Protein 3MVA (pdb70)

Foldseek 3Di:
DCVVVVLVVLPAPVVLLCVQCVVLVVDPDWQLVVLQVLLVVLPADSVLSNQLCNNPVLQRRDDPVLLVLLQVLVCVQDVGSVLVSVQCSVPVCLSRVDSCSVQLNVLVVVVVVLVDDSPLVNVLCSVPVNLSSDGSVLLVVQLVLQLVVQVVAPHPGSSVLSRLLCNQPSNSSVAHSVQLVVLLVCVCVLAPDHRVLSSCCCSHQVVCSSRDGPCLQVVLLVLLQVLVVVQPADPVLSRVLCSVHVCSSVDDSCQSNLQCCLLCVLPAHPVLCSVLVLLSVDGSVLLNVLSCLQVVAVDSNNPDNCNLSNDDPVVNVVVSVVSD

B-factor: mean 66.46, std 18.38, range [34.32, 266.09]

Radius of gyration: 24.61 Å; Cα contacts (8 Å, |Δi|>4): 375; chains: 1; bounding box: 48×69×47 Å

Sequence (324 aa):
EDLLKNLLTMGVDIDMARKRQPGVFHRMITNEQDLKMFLLSKGASKEVIASIISRYPRAITRTPENLSKRWDLWRKIVTSDLEIVNILERSPESFFRSNNNLNLENNIKFLYSVGLTRKCLCRLLTNAPRTFSNSLDLNKQMVEFLQAAGLSLGHNDPADFVRKIIFKNPFILIQSTKRVKANIEFLRSTFNLNSEELLVLICGPGAEILDLSNDYARRSSYANIKEKLFSLGCTEEEVQKFVLSYPDVIFLAEKKFNDKIDCLMEENISISQIIENPRVLDSSISTLKSRIKELVNAGCNLSTLNITLLSWSKKRYEAKLKKLS

Nearest PDB structures (foldseek):
  3mva-assembly1_O  TM=1.003E+00  e=9.778E-42  Homo sapiens
  5crk-assembly1_O  TM=1.001E+00  e=1.392E-40  Homo sapiens
  5cky-assembly1_O  TM=9.988E-01  e=3.375E-40  Homo sapiens
  5co0-assembly1_O  TM=9.979E-01  e=1.852E-38  Homo sapiens
  5crj-assembly1_O  TM=9.975E-01  e=1.702E-38  Homo sapiens

Secondary structure (DSSP, 8-state):
--HHHHHHHHT--HHHHHHH-GGGGG-S---HHHHHHHHHHTT--HHHHHHHHHH-GGGGG--HHHHHHHHHHHTTTSS-HHHHHHHHHH-SHHHHS---HHHHHHHHHHHHHTT--HHHHHHHHHH-GGGGTS-HHHHHHHHHHHHHHHHHTT-S-HHHHHHHHHHH-GGGGGS-HHHHHHHHHHHHHHS---HHHHHHHHHTTTGGGGGPPTTHHHHHHHHHHHHHHTTT--HHHHHHHHHT-GGGGGS-HHHHHHHHHHHHTTT--HHHHHHSGGGGGS-HHHHHHHHHHHHTTT--SSSS-GGGGGS-HHHHHHHHHHT-

Solvent-accessible surface area: 16653 Å² total; per-residue (Å²): 135,42,21,72,127,42,1,115,124,14,52,8,67,24,116,90,0,93,174,106,22,70,48,6,22,139,126,197,130,30,31,8,79,62,0,64,99,25,1,68,84,45,64,3,46,137,111,18,2,11,43,1,1,11,71,21,1,97,0,1,16,32,44,68,120,33,4,43,107,8,1,79,18,2,90,135,2,0,94,38,46,120,61,0,11,68,2,1,78,131,45,7,44,3,1,1,92,26,64,80,7,123,24,1,73,44,0,12,130,37,0,94,89,20,44,8,83,115,177,17,0,30,88,1,1,51,55,0,14,94,0,2,15,16,57,40,95,89,1,80,103,6,4,107,33,1,65,53,15,0,114,88,29,51,25,143,62,26,38,46,1,0,84,98,0,1,103,99,0,6,59,0,3,66,25,60,34,166,83,0,91,47,8,18,83,26,6,104,81,35,15,114,24,76,43,102,86,1,8,91,15,0,16,14,86,0,4,73,3,0,20,22,53,127,54,70,2,123,105,6,15,43,21,2,65,123,37,0,84,86,54,67,8,82,86,145,73,0,33,156,4,4,52,72,13,8,69,1,4,77,32,56,74,157,104,2,36,50,6,0,46,8,0,43,129,63,113,3,50,27,52,32,0,22,127,38,23,158,1,1,70,16,55,41,83,38,0,116,59,12,5,144,64,1,61,122,29,82,24,77,1,61,111,40,103,3,43,2,2,35,94,63,138,181,178,6,95,54,65,34,168,147,56,124

Structure (mmCIF, N/CA/C/O backbone):
data_3MVA
#
_entry.id   3MVA
#
_cell.length_a   88.631
_cell.length_b   89.709
_cell.length_c   161.293
_cell.angle_alpha   90.000
_cell.angle_beta   90.000
_cell.angle_gamma   90.000
#
_symmetry.space_group_name_H-M   'C 2 2 21'
#
loop_
_entity.id
_entity.type
_entity.pdbx_description
1 polymer 'Transcription termination factor, mitochondrial'
2 polymer "5'-D(*AP*TP*TP*AP*CP*CP*GP*GP*GP*CP*TP*CP*TP*GP*CP*CP*AP*TP*CP*TP*TP*A)-3')"
3 polymer "5'-D(*TP*AP*AP*GP*AP*TP*GP*GP*CP*AP*GP*AP*GP*CP*CP*CP*GP*GP*TP*AP*AP*T)-3')"
4 water water
#
loop_
_atom_site.group_PDB
_atom_site.id
_atom_site.type_symbol
_atom_site.label_atom_id
_atom_site.label_alt_id
_atom_site.label_comp_id
_atom_site.label_asym_id
_atom_site.label_entity_id
_atom_site.label_seq_id
_atom_site.pdbx_PDB_ins_code
_atom_site.Cartn_x
_atom_site.Cartn_y
_atom_site.Cartn_z
_atom_site.occupancy
_atom_site.B_iso_or_equiv
_atom_site.auth_seq_id
_atom_site.auth_comp_id
_atom_site.auth_asym_id
_atom_site.auth_atom_id
_atom_site.pdbx_PDB_model_num
ATOM 1 N N . GLU A 1 20 ? -36.072 37.912 6.298 1.00 102.67 73 GLU O N 1
ATOM 2 C CA . GLU A 1 20 ? -36.860 37.246 7.331 1.00 109.22 73 GLU O CA 1
ATOM 3 C C . GLU A 1 20 ? -37.699 36.110 6.753 1.00 110.26 73 GLU O C 1
ATOM 4 O O . GLU A 1 20 ? -37.753 35.013 7.312 1.00 108.74 73 GLU O O 1
ATOM 6 N N . ASP A 1 21 ? -38.345 36.380 5.624 1.00 110.37 74 ASP O N 1
ATOM 7 C CA . ASP A 1 21 ? -39.229 35.408 4.987 1.00 99.20 74 ASP O CA 1
ATOM 8 C C . ASP A 1 21 ? -38.489 34.250 4.281 1.00 86.25 74 ASP O C 1
ATOM 9 O O . ASP A 1 21 ? -39.118 33.278 3.857 1.00 75.79 74 ASP O O 1
ATOM 11 N N . LEU A 1 22 ? -37.165 34.346 4.177 1.00 79.02 75 LEU O N 1
ATOM 12 C CA . LEU A 1 22 ? -36.373 33.348 3.440 1.00 79.95 75 LEU O CA 1
ATOM 13 C C . LEU A 1 22 ? -36.658 31.907 3.867 1.00 79.77 75 LEU O C 1
ATOM 14 O O . LEU A 1 22 ? -37.234 31.127 3.110 1.00 80.08 75 LEU O O 1
ATOM 19 N N . LEU A 1 23 ? -36.237 31.572 5.082 1.00 74.77 76 LEU O N 1
ATOM 20 C CA . LEU A 1 23 ? -36.448 30.252 5.664 1.00 78.46 76 LEU O CA 1
ATOM 21 C C . LEU A 1 23 ? -37.895 29.771 5.584 1.00 83.75 76 LEU O C 1
ATOM 22 O O . LEU A 1 23 ? -38.159 28.570 5.612 1.00 86.93 76 LEU O O 1
ATOM 27 N N . LYS A 1 24 ? -38.826 30.713 5.494 1.00 87.65 77 LYS O N 1
ATOM 28 C CA . LYS A 1 24 ? -40.247 30.393 5.477 1.00 93.87 77 LYS O CA 1
ATOM 29 C C . LYS A 1 24 ? -40.664 29.964 4.077 1.00 89.63 77 LYS O C 1
ATOM 30 O O . LYS A 1 24 ? -41.299 28.924 3.887 1.00 94.30 77 LYS O O 1
ATOM 36 N N . ASN A 1 25 ? -40.301 30.777 3.093 1.00 82.38 78 ASN O N 1
ATOM 37 C CA . ASN A 1 25 ? -40.564 30.442 1.701 1.00 77.63 78 ASN O CA 1
ATOM 38 C C . ASN A 1 25 ? -39.858 29.154 1.274 1.00 73.91 78 ASN O C 1
ATOM 39 O O . ASN A 1 25 ? -40.467 28.290 0.640 1.00 76.47 78 ASN O O 1
ATOM 44 N N . LEU A 1 26 ? -38.581 29.022 1.628 1.00 74.73 79 LEU O N 1
ATOM 45 C CA . LEU A 1 26 ? -37.838 27.812 1.275 1.00 72.99 79 LEU O CA 1
ATOM 46 C C . LEU A 1 26 ? -38.630 26.596 1.701 1.00 75.36 79 LEU O C 1
ATOM 47 O O . LEU A 1 26 ? -38.708 25.612 0.969 1.00 87.01 79 LEU O O 1
ATOM 52 N N . LEU A 1 27 ? -39.244 26.682 2.876 1.00 79.23 80 LEU O N 1
ATOM 53 C CA . LEU A 1 27 ? -40.052 25.585 3.394 1.00 87.71 80 LEU O CA 1
ATOM 54 C C . LEU A 1 27 ? -41.245 25.253 2.504 1.00 82.78 80 LEU O C 1
ATOM 55 O O . LEU A 1 27 ? -41.436 24.100 2.132 1.00 85.19 80 LEU O O 1
ATOM 60 N N . THR A 1 28 ? -42.051 26.256 2.169 1.00 79.46 81 THR O N 1
ATOM 61 C CA . THR A 1 28 ? -43.226 26.016 1.339 1.00 81.28 81 THR O CA 1
ATOM 62 C C . THR A 1 28 ? -42.826 25.542 -0.059 1.00 82.19 81 THR O C 1
ATOM 63 O O . THR A 1 28 ? -43.559 24.787 -0.704 1.00 81.38 81 THR O O 1
ATOM 67 N N . MET A 1 29 ? -41.655 25.976 -0.516 1.00 85.94 82 MET O N 1
ATOM 68 C CA . MET A 1 29 ? -41.097 25.487 -1.777 1.00 80.88 82 MET O CA 1
ATOM 69 C C . MET A 1 29 ? -40.691 24.019 -1.665 1.00 73.33 82 MET O C 1
ATOM 70 O O . MET A 1 29 ? -40.575 23.313 -2.671 1.00 71.16 82 MET O O 1
ATOM 75 N N . GLY A 1 30 ? -40.473 23.564 -0.436 1.00 68.39 83 GLY O N 1
ATOM 76 C CA . GLY A 1 30 ? -40.094 22.182 -0.196 1.00 70.25 83 GLY O CA 1
ATOM 77 C C . GLY A 1 30 ? -38.597 21.958 -0.287 1.00 70.93 83 GLY O C 1
ATOM 78 O O . GLY A 1 30 ? -38.139 20.875 -0.646 1.00 66.45 83 GLY O O 1
ATOM 79 N N . VAL A 1 31 ? -37.831 22.990 0.047 1.00 76.65 84 VAL O N 1
ATOM 80 C CA . VAL A 1 31 ? -36.378 22.920 -0.007 1.00 65.28 84 VAL O CA 1
ATOM 81 C C . VAL A 1 31 ? -35.808 22.238 1.232 1.00 69.04 84 VAL O C 1
ATOM 82 O O . VAL A 1 31 ? -36.304 22.432 2.338 1.00 72.49 84 VAL O O 1
ATOM 86 N N . ASP A 1 32 ? -34.778 21.419 1.037 1.00 69.63 85 ASP O N 1
ATOM 87 C CA . ASP A 1 32 ? -34.037 20.837 2.154 1.00 69.60 85 ASP O CA 1
ATOM 88 C C . ASP A 1 32 ? -33.142 21.918 2.745 1.00 70.20 85 ASP O C 1
ATOM 89 O O . ASP A 1 32 ? -31.980 22.053 2.357 1.00 62.95 85 ASP O O 1
ATOM 94 N N . ILE A 1 33 ? -33.697 22.690 3.679 1.00 73.99 86 ILE O N 1
ATOM 95 C CA . ILE A 1 33 ? -33.013 23.852 4.234 1.00 68.45 86 ILE O CA 1
ATOM 96 C C . ILE A 1 33 ? -31.701 23.511 4.930 1.00 71.15 86 ILE O C 1
ATOM 97 O O . ILE A 1 33 ? -30.748 24.285 4.880 1.00 76.18 86 ILE O O 1
ATOM 102 N N . ASP A 1 34 ? -31.654 22.355 5.580 1.00 73.11 87 ASP O N 1
ATOM 103 C CA . ASP A 1 34 ? -30.450 21.935 6.286 1.00 82.45 87 ASP O CA 1
ATOM 104 C C . ASP A 1 34 ? -29.315 21.630 5.319 1.00 68.84 87 ASP O C 1
ATOM 105 O O . ASP A 1 34 ? -28.179 22.070 5.513 1.00 69.77 87 ASP O O 1
ATOM 110 N N . MET A 1 35 ? -29.624 20.874 4.275 1.00 66.96 88 MET O N 1
ATOM 111 C CA . MET A 1 35 ? -28.633 20.568 3.250 1.00 62.38 88 MET O CA 1
ATOM 112 C C . MET A 1 35 ? -28.116 21.839 2.575 1.00 68.88 88 MET O C 1
ATOM 113 O O . MET A 1 35 ? -26.906 22.015 2.413 1.00 68.53 88 MET O O 1
ATOM 118 N N . ALA A 1 36 ? -29.037 22.727 2.203 1.00 65.19 89 ALA O N 1
ATOM 119 C CA . ALA A 1 36 ? -28.677 23.990 1.568 1.00 63.39 89 ALA O CA 1
ATOM 120 C C . ALA A 1 36 ? -27.791 24.843 2.477 1.00 64.67 89 ALA O C 1
ATOM 121 O O . ALA A 1 36 ? -26.781 25.393 2.031 1.00 63.07 89 ALA O O 1
ATOM 123 N N . ARG A 1 37 ? -28.159 24.935 3.752 1.00 70.02 90 AR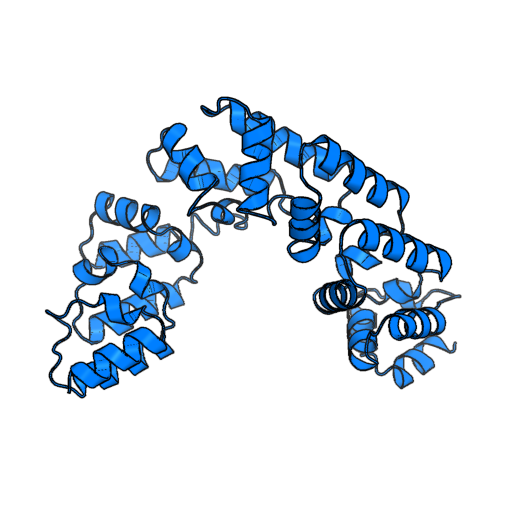G O N 1
ATOM 124 C CA . ARG A 1 37 ? -27.375 25.699 4.722 1.00 70.46 90 ARG O CA 1
ATOM 125 C C . ARG A 1 37 ? -25.935 25.199 4.780 1.00 67.54 90 ARG O C 1
ATOM 126 O O . ARG A 1 37 ? -24.996 25.990 4.798 1.00 75.13 90 ARG O O 1
ATOM 134 N N . LYS A 1 38 ? -25.766 23.883 4.814 1.00 62.85 91 LYS O N 1
ATOM 135 C CA . LYS A 1 38 ? -24.426 23.297 4.822 1.00 74.66 91 LYS O CA 1
ATOM 136 C C . LYS A 1 38 ? -23.617 23.578 3.548 1.00 68.40 91 LYS O C 1
ATOM 137 O O . LYS A 1 38 ? -22.392 23.695 3.601 1.00 68.13 91 LYS O O 1
ATOM 143 N N . ARG A 1 39 ? -24.292 23.684 2.406 1.00 59.76 92 ARG O N 1
ATOM 144 C CA . ARG A 1 39 ? -23.590 23.864 1.131 1.00 55.68 92 ARG O CA 1
ATOM 145 C C . ARG A 1 39 ? -23.090 25.295 0.915 1.00 65.51 92 ARG O C 1
ATOM 146 O O . ARG A 1 39 ? -21.915 25.512 0.610 1.00 65.44 92 ARG O O 1
ATOM 154 N N . GLN A 1 40 ? -23.975 26.273 1.080 1.00 64.18 93 GLN O N 1
ATOM 155 C CA . GLN A 1 40 ? -23.593 27.667 0.875 1.00 67.24 93 GLN O CA 1
ATOM 156 C C . GLN A 1 40 ? -24.164 28.548 1.974 1.00 74.62 93 GLN O C 1
ATOM 157 O O . GLN A 1 40 ? -25.123 29.290 1.753 1.00 71.79 93 GLN O O 1
ATOM 163 N N . PRO A 1 41 ? -23.576 28.454 3.175 1.00 80.00 94 PRO O N 1
ATOM 164 C CA . PRO A 1 41 ? -24.037 29.204 4.347 1.00 82.64 94 PRO O CA 1
ATOM 165 C C . PRO A 1 41 ? -24.200 30.688 4.053 1.00 79.24 94 PRO O C 1
ATOM 166 O O . PRO A 1 41 ? -25.140 31.304 4.545 1.00 83.94 94 PRO O O 1
ATOM 170 N N . GLY A 1 42 ? -23.294 31.245 3.257 1.00 75.65 95 GLY O N 1
ATOM 171 C CA . GLY A 1 42 ? -23.280 32.673 2.993 1.00 77.28 95 GLY O CA 1
ATOM 172 C C . GLY A 1 42 ? -24.575 33.196 2.405 1.00 71.76 95 GLY O C 1
ATOM 173 O O . GLY A 1 42 ? -24.944 34.356 2.602 1.00 70.38 95 GLY O O 1
ATOM 174 N N . VAL A 1 43 ? -25.275 32.335 1.679 1.00 67.44 96 VAL O N 1
ATOM 175 C CA . VAL A 1 43 ? -26.514 32.739 1.028 1.00 71.58 96 VAL O CA 1
ATOM 176 C C . VAL A 1 43 ? -27.594 33.065 2.058 1.00 73.11 96 VAL O C 1
ATOM 177 O O . VAL A 1 43 ? -28.467 33.895 1.806 1.00 72.15 96 VAL O O 1
ATOM 181 N N . PHE A 1 44 ? -27.523 32.425 3.222 1.00 71.17 97 PHE O N 1
ATOM 182 C CA . PHE A 1 44 ? -28.554 32.594 4.248 1.00 75.39 97 PHE O CA 1
ATOM 183 C C . PHE A 1 44 ? -28.294 33.799 5.148 1.00 79.36 97 PHE O C 1
ATOM 184 O O . PHE A 1 44 ? -29.007 34.016 6.123 1.00 80.54 97 PHE O O 1
ATOM 192 N N . HIS A 1 45 ? -27.272 34.576 4.808 1.00 80.73 98 HIS O N 1
ATOM 193 C CA . HIS A 1 45 ? -26.946 35.779 5.551 1.00 85.50 98 HIS O CA 1
ATOM 194 C C . HIS A 1 45 ? -27.208 37.029 4.711 1.00 88.70 98 HIS O C 1
ATOM 195 O O . HIS A 1 45 ? -26.939 38.142 5.159 1.00 86.80 98 HIS O O 1
ATOM 202 N N . ARG A 1 46 ? -27.732 36.844 3.499 1.00 75.69 99 ARG O N 1
ATOM 203 C CA . ARG A 1 46 ? -28.018 37.970 2.613 1.00 81.86 99 ARG O CA 1
ATOM 204 C C . ARG A 1 46 ? -29.305 38.677 3.022 1.00 89.67 99 ARG O C 1
ATOM 205 O O . ARG A 1 46 ? -30.242 38.045 3.510 1.00 93.35 99 ARG O O 1
ATOM 213 N N . MET A 1 47 ? -29.348 39.989 2.818 1.00 85.87 100 MET O N 1
ATOM 214 C CA . MET A 1 47 ? -30.518 40.769 3.203 1.00 93.82 100 MET O CA 1
ATOM 215 C C . MET A 1 47 ? -31.651 40.580 2.204 1.00 92.37 100 MET O C 1
ATOM 216 O O . MET A 1 47 ? -32.807 40.399 2.589 1.00 95.00 100 MET O O 1
ATOM 221 N N . ILE A 1 48 ? -31.308 40.614 0.921 1.00 80.45 101 ILE O N 1
ATOM 222 C CA . ILE A 1 48 ? -32.280 40.361 -0.130 1.00 83.78 101 ILE O CA 1
ATOM 223 C C . ILE A 1 48 ? -31.979 39.038 -0.842 1.00 83.77 101 ILE O C 1
ATOM 224 O O . ILE A 1 48 ? -30.823 38.714 -1.117 1.00 75.16 101 ILE O O 1
ATOM 229 N N . THR A 1 49 ? -33.037 38.276 -1.103 1.00 84.22 102 THR O N 1
ATOM 230 C CA . THR A 1 49 ? -32.976 37.066 -1.910 1.00 77.21 102 THR O CA 1
ATOM 231 C C . THR A 1 49 ? -34.167 37.070 -2.875 1.00 76.13 102 THR O C 1
ATOM 232 O O . THR A 1 49 ? -35.152 37.778 -2.652 1.00 72.84 102 THR O O 1
ATOM 236 N N . ASN A 1 50 ? -34.077 36.288 -3.944 1.00 63.51 103 ASN O N 1
ATOM 237 C CA . ASN A 1 50 ? -35.127 36.251 -4.957 1.00 66.41 103 ASN O CA 1
ATOM 238 C C . ASN A 1 50 ? -35.720 34.852 -5.141 1.00 60.65 103 ASN O C 1
ATOM 239 O O . ASN A 1 50 ? -36.087 34.470 -6.252 1.00 59.38 103 ASN O O 1
ATOM 244 N N . GLU A 1 51 ? -35.825 34.094 -4.057 1.00 57.74 104 GLU O N 1
ATOM 245 C CA . GLU A 1 51 ? -36.312 32.724 -4.158 1.00 64.15 104 GLU O CA 1
ATOM 246 C C . GLU A 1 51 ? -37.668 32.664 -4.854 1.00 67.43 104 GLU O C 1
ATOM 247 O O . GLU A 1 51 ? -37.939 31.738 -5.619 1.00 62.47 104 GLU O O 1
ATOM 253 N N . GLN A 1 52 ? -38.508 33.666 -4.600 1.00 60.51 105 GLN O N 1
ATOM 254 C CA . GLN A 1 52 ? -39.845 33.714 -5.178 1.00 58.85 105 GLN O CA 1
ATOM 255 C C . GLN A 1 52 ? -39.794 33.962 -6.683 1.00 59.29 105 GLN O C 1
ATOM 256 O O . GLN A 1 52 ? -40.432 33.249 -7.458 1.00 67.09 105 GLN O O 1
ATOM 262 N N . ASP A 1 53 ? -39.039 34.976 -7.096 1.00 56.66 106 ASP O N 1
ATOM 263 C CA . ASP A 1 53 ? -38.797 35.214 -8.516 1.00 57.27 106 ASP O CA 1
ATOM 264 C C . ASP A 1 53 ? -38.172 33.985 -9.216 1.00 61.63 106 ASP O C 1
ATOM 265 O O . ASP A 1 53 ? -38.564 33.622 -10.333 1.00 62.11 106 ASP O O 1
ATOM 270 N N . LEU A 1 54 ? -37.192 33.354 -8.575 1.00 59.00 107 LEU O N 1
ATOM 271 C CA . LEU A 1 54 ? -36.561 32.175 -9.188 1.00 49.41 107 LEU O CA 1
ATOM 272 C C . LEU A 1 54 ? -37.641 31.133 -9.447 1.00 50.03 107 LEU O C 1
ATOM 273 O O . LEU A 1 54 ? -37.789 30.646 -10.562 1.00 58.24 107 LEU O O 1
ATOM 278 N N . LYS A 1 55 ? -38.415 30.813 -8.412 1.00 61.20 108 LYS O N 1
ATOM 279 C CA . LYS A 1 55 ? -39.444 29.781 -8.523 1.00 60.05 108 LYS O CA 1
ATOM 280 C C . LYS A 1 55 ? -40.402 30.095 -9.661 1.00 65.68 108 LYS O C 1
ATOM 281 O O . LYS A 1 55 ? -40.698 29.227 -10.486 1.00 56.05 108 LYS O O 1
ATOM 287 N N . MET A 1 56 ? -40.877 31.341 -9.714 1.00 62.79 109 MET O N 1
ATOM 288 C CA . MET A 1 56 ? -41.773 31.739 -10.780 1.00 56.01 109 MET O CA 1
ATOM 289 C C . MET A 1 56 ? -41.069 31.635 -12.119 1.00 53.32 109 MET O C 1
ATOM 290 O O . MET A 1 56 ? -41.656 31.174 -13.102 1.00 57.52 109 MET O O 1
ATOM 295 N N . PHE A 1 57 ? -39.825 32.099 -12.179 1.00 45.96 110 PHE O N 1
ATOM 296 C CA . PHE A 1 57 ? -39.086 32.022 -13.434 1.00 55.73 110 PHE O CA 1
ATOM 297 C C . PHE A 1 57 ? -38.964 30.575 -13.929 1.00 53.20 110 PHE O C 1
ATOM 298 O O . PHE A 1 57 ? -39.175 30.297 -15.115 1.00 56.30 110 PHE O O 1
ATOM 306 N N . LEU A 1 58 ? -38.626 29.658 -13.027 1.00 53.24 111 LEU O N 1
ATOM 307 C CA . LEU A 1 58 ? -38.352 28.279 -13.442 1.00 56.71 111 LEU O CA 1
ATOM 308 C C . LEU A 1 58 ? -39.659 27.592 -13.808 1.00 58.51 111 LEU O C 1
ATOM 309 O O . LEU A 1 58 ? -39.714 26.780 -14.736 1.00 55.62 111 LEU O O 1
ATOM 314 N N . LEU A 1 59 ? -40.720 27.946 -13.088 1.00 59.55 112 LEU O N 1
ATOM 315 C CA . LEU A 1 59 ? -42.057 27.474 -13.430 1.00 59.47 112 LEU O CA 1
ATOM 316 C C . LEU A 1 59 ? -42.474 27.958 -14.811 1.00 60.06 112 LEU O C 1
ATOM 317 O O . LEU A 1 59 ? -43.160 27.243 -15.544 1.00 65.35 112 LEU O O 1
ATOM 322 N N . SER A 1 60 ? -42.049 29.168 -15.165 1.00 55.21 113 SER O N 1
ATOM 323 C CA . SER A 1 60 ? -42.476 29.791 -16.421 1.00 62.04 113 SER O CA 1
ATOM 324 C C . SER A 1 60 ? -41.956 28.972 -17.595 1.00 66.55 113 SER O C 1
ATOM 325 O O . SER A 1 60 ? -42.471 29.056 -18.719 1.00 66.00 113 SER O O 1
ATOM 328 N N . LYS A 1 61 ? -40.943 28.156 -17.307 1.00 62.86 114 LYS O N 1
ATOM 329 C CA . LYS A 1 61 ? -40.233 27.425 -18.338 1.00 64.35 114 LYS O CA 1
ATOM 330 C C . LYS A 1 61 ? -40.374 25.914 -18.219 1.00 59.00 114 LYS O C 1
ATOM 331 O O . LYS A 1 61 ? -39.627 25.166 -18.827 1.00 72.71 114 LYS O O 1
ATOM 337 N N . GLY A 1 62 ? -41.365 25.480 -17.449 1.00 56.76 115 GLY O N 1
ATOM 338 C CA . GLY A 1 62 ? -41.761 24.088 -17.429 1.00 65.84 115 GLY O CA 1
ATOM 339 C C . GLY A 1 62 ? -41.301 23.336 -16.198 1.00 65.11 115 GLY O C 1
ATOM 340 O O . GLY A 1 62 ? -41.889 22.318 -15.837 1.00 71.74 115 GLY O O 1
ATOM 341 N N . ALA A 1 63 ? -40.255 23.834 -15.551 1.00 59.14 116 ALA O N 1
ATOM 342 C CA . ALA A 1 63 ? -39.702 23.162 -14.384 1.00 59.68 116 ALA O CA 1
ATOM 343 C C . ALA A 1 63 ? -40.800 22.877 -13.377 1.00 65.68 116 ALA O C 1
ATOM 344 O O . ALA A 1 63 ? -41.647 23.723 -13.114 1.00 71.85 116 ALA O O 1
ATOM 346 N N . SER A 1 64 ? -40.783 21.674 -12.821 1.00 72.29 117 SER O N 1
ATOM 347 C CA . SER A 1 64 ? -41.750 21.281 -11.806 1.00 70.47 117 SER O CA 1
ATOM 348 C C . SER A 1 64 ? -41.352 21.799 -10.435 1.00 67.21 117 SER O C 1
ATOM 349 O O . SER A 1 64 ? -40.188 22.102 -10.177 1.00 72.69 117 SER O O 1
ATOM 352 N N . LYS A 1 65 ? -42.336 21.883 -9.553 1.00 67.92 118 LYS O N 1
ATOM 353 C CA . LYS A 1 65 ? -42.109 22.275 -8.173 1.00 72.81 118 LYS O CA 1
ATOM 354 C C . LYS A 1 65 ? -40.991 21.459 -7.505 1.00 63.79 118 LYS O C 1
ATOM 355 O O . LYS A 1 65 ? -40.157 22.016 -6.790 1.00 60.98 118 LYS O O 1
ATOM 361 N N . GLU A 1 66 ? -40.964 20.150 -7.739 1.00 63.80 119 GLU O N 1
ATOM 362 C CA . GLU A 1 66 ? -39.936 19.299 -7.122 1.00 70.92 119 GLU O CA 1
ATOM 363 C C . GLU A 1 66 ? -38.544 19.587 -7.683 1.00 60.91 119 GLU O C 1
ATOM 364 O O . GLU A 1 66 ? -37.568 19.678 -6.940 1.00 59.43 119 GLU O O 1
ATOM 370 N N . VAL A 1 67 ? -38.464 19.734 -9.000 1.00 58.85 120 VAL O N 1
ATOM 371 C CA . VAL A 1 67 ? -37.206 20.053 -9.667 1.00 57.01 120 VAL O CA 1
ATOM 372 C C . VAL A 1 67 ? -36.632 21.352 -9.114 1.00 58.79 120 VAL O C 1
ATOM 373 O O . VAL A 1 67 ? -35.448 21.444 -8.779 1.00 54.45 120 VAL O O 1
ATOM 377 N N . ILE A 1 68 ? -37.496 22.351 -8.991 1.00 55.29 121 ILE O N 1
ATOM 378 C CA . ILE A 1 68 ? -37.119 23.631 -8.418 1.00 51.35 121 ILE O CA 1
ATOM 379 C C . ILE A 1 68 ? -36.613 23.494 -6.990 1.00 50.71 121 ILE O C 1
ATOM 380 O O . ILE A 1 68 ? -35.591 24.082 -6.614 1.00 53.21 121 ILE O O 1
ATOM 385 N N . ALA A 1 69 ? -37.346 22.743 -6.178 1.00 55.29 122 ALA O N 1
ATOM 386 C CA . ALA A 1 69 ? -36.909 22.473 -4.813 1.00 61.96 122 ALA O CA 1
ATOM 387 C C . ALA A 1 69 ? -35.531 21.787 -4.807 1.00 55.26 122 ALA O C 1
ATOM 388 O O . ALA A 1 69 ? -34.636 22.164 -4.046 1.00 52.66 122 ALA O O 1
ATOM 390 N N . SER A 1 70 ? -35.360 20.794 -5.673 1.00 52.64 123 SER O N 1
ATOM 391 C CA . SER A 1 70 ? -34.086 20.085 -5.775 1.00 51.76 123 SER O CA 1
ATOM 392 C C . SER A 1 70 ? -32.962 21.033 -6.224 1.00 61.20 123 SER O C 1
ATOM 393 O O . SER A 1 70 ? -31.871 21.036 -5.653 1.00 55.45 123 SER O O 1
ATOM 396 N N . ILE A 1 71 ? -33.236 21.849 -7.239 1.00 57.45 124 ILE O N 1
ATOM 397 C CA . ILE A 1 71 ? -32.245 22.800 -7.731 1.00 52.37 124 ILE O CA 1
ATOM 398 C C . ILE A 1 71 ? -31.735 23.735 -6.636 1.00 53.85 124 ILE O C 1
ATOM 399 O O . ILE A 1 71 ? -30.525 23.912 -6.462 1.00 48.11 124 ILE O O 1
ATOM 404 N N . ILE A 1 72 ? -32.664 24.329 -5.893 1.00 57.15 125 ILE O N 1
ATOM 405 C CA . ILE A 1 72 ? -32.306 25.259 -4.830 1.00 59.17 125 ILE O CA 1
ATOM 406 C C . ILE A 1 72 ? -31.618 24.558 -3.657 1.00 61.63 125 ILE O C 1
ATOM 407 O O . ILE A 1 72 ? -30.694 25.104 -3.056 1.00 54.71 125 ILE O O 1
ATOM 412 N N . SER A 1 73 ? -32.078 23.356 -3.323 1.00 57.42 126 SER O N 1
ATOM 413 C CA . SER A 1 73 ? -31.461 22.593 -2.239 1.00 66.34 126 SER O CA 1
ATOM 414 C C . SER A 1 73 ? -29.969 22.376 -2.495 1.00 64.59 126 SER O C 1
ATOM 415 O O . SER A 1 73 ? -29.159 22.394 -1.570 1.00 60.87 126 SER O O 1
ATOM 418 N N . ARG A 1 74 ? -29.614 22.181 -3.760 1.00 64.24 127 ARG O N 1
ATOM 419 C CA . ARG A 1 74 ? -28.246 21.837 -4.132 1.00 55.86 127 ARG O CA 1
ATOM 420 C C . ARG A 1 74 ? -27.374 23.067 -4.376 1.00 61.15 127 ARG O C 1
ATOM 421 O O . ARG A 1 74 ? -26.180 23.053 -4.082 1.00 54.30 127 ARG O O 1
ATOM 429 N N . TYR A 1 75 ? -27.963 24.128 -4.924 1.00 54.67 128 TYR O N 1
ATOM 430 C CA . TYR A 1 75 ? -27.201 25.344 -5.177 1.00 53.30 128 TYR O CA 1
ATOM 431 C C . TYR A 1 75 ? -28.014 26.582 -4.794 1.00 63.66 128 TYR O C 1
ATOM 432 O O . TYR A 1 75 ? -28.526 27.289 -5.659 1.00 61.44 128 TYR O O 1
ATOM 441 N N . PRO A 1 76 ? -28.134 26.839 -3.485 1.00 60.03 129 PRO O N 1
ATOM 442 C CA . PRO A 1 76 ? -28.894 27.953 -2.896 1.00 55.56 129 PRO O CA 1
ATOM 443 C C . PRO A 1 76 ? -28.594 29.287 -3.550 1.00 56.64 129 PRO O C 1
ATOM 444 O O . PRO A 1 76 ? -29.492 30.112 -3.669 1.00 60.70 129 PRO O O 1
ATOM 448 N N . ARG A 1 77 ? -27.350 29.503 -3.960 1.00 57.81 130 ARG O N 1
ATOM 449 C CA . ARG A 1 77 ? -26.974 30.764 -4.586 1.00 58.81 130 ARG O CA 1
ATOM 450 C C . ARG A 1 77 ? -27.877 31.064 -5.777 1.00 65.03 130 ARG O C 1
ATOM 451 O O . ARG A 1 77 ? -27.975 32.205 -6.227 1.00 67.02 130 ARG O O 1
ATOM 459 N N . ALA A 1 78 ? -28.548 30.035 -6.280 1.00 55.77 131 ALA O N 1
ATOM 460 C CA . ALA A 1 78 ? -29.485 30.211 -7.376 1.00 54.56 131 ALA O CA 1
ATOM 461 C C . ALA A 1 78 ? -30.494 31.318 -7.050 1.00 52.20 131 ALA O C 1
ATOM 462 O O . ALA A 1 78 ? -30.905 32.091 -7.925 1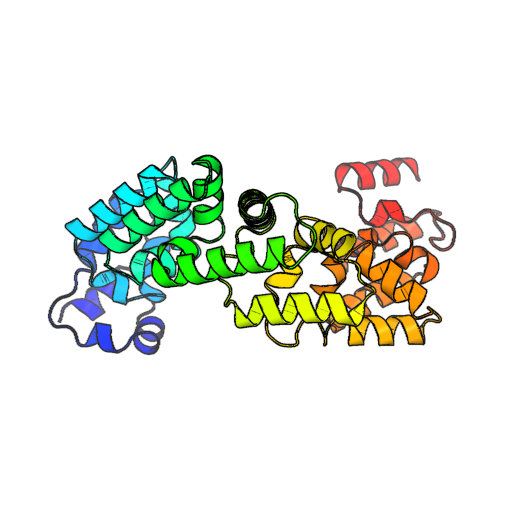.00 53.11 131 ALA O O 1
ATOM 464 N N . ILE A 1 79 ? -30.893 31.386 -5.784 1.00 54.45 132 ILE O N 1
ATOM 465 C CA . ILE A 1 79 ? -31.935 32.323 -5.373 1.00 55.87 132 ILE O CA 1
ATOM 466 C C . ILE A 1 79 ? -31.469 33.773 -5.287 1.00 64.86 132 ILE O C 1
ATOM 467 O O . ILE A 1 79 ? -32.235 34.643 -4.884 1.00 70.63 132 ILE O O 1
ATOM 472 N N . THR A 1 80 ? -30.231 34.041 -5.680 1.00 60.96 133 THR O N 1
ATOM 473 C CA . THR A 1 80 ? -29.686 35.392 -5.568 1.00 63.34 133 THR O CA 1
ATOM 474 C C . THR A 1 80 ? -29.570 36.042 -6.938 1.00 72.15 133 THR O C 1
ATOM 475 O O . THR A 1 80 ? -29.080 37.163 -7.071 1.00 65.36 133 THR O O 1
ATOM 479 N N . ARG A 1 81 ? -30.020 35.327 -7.962 1.00 64.24 134 ARG O N 1
ATOM 480 C CA . ARG A 1 81 ? -30.006 35.851 -9.315 1.00 63.48 134 ARG O CA 1
ATOM 481 C C . ARG A 1 81 ? -31.288 36.642 -9.603 1.00 70.98 134 ARG O C 1
ATOM 482 O O . ARG A 1 81 ? -32.342 36.356 -9.035 1.00 63.80 134 ARG O O 1
ATOM 490 N N . THR A 1 82 ? -31.190 37.630 -10.489 1.00 63.58 135 THR O N 1
ATOM 491 C CA . THR A 1 82 ? -32.331 38.458 -10.858 1.00 67.60 135 THR O CA 1
ATOM 492 C C . THR A 1 82 ? -33.031 37.955 -12.121 1.00 72.66 135 THR O C 1
ATOM 493 O O . THR A 1 82 ? -32.421 37.278 -12.946 1.00 68.46 135 THR O O 1
ATOM 497 N N . PRO A 1 83 ? -34.321 38.290 -12.268 1.00 80.47 136 PRO O N 1
ATOM 498 C CA . PRO A 1 83 ? -35.151 37.986 -13.440 1.00 81.06 136 PRO O CA 1
ATOM 499 C C . PRO A 1 83 ? -34.459 38.319 -14.755 1.00 79.86 136 PRO O C 1
ATOM 500 O O . PRO A 1 83 ? -34.627 37.599 -15.747 1.00 75.19 136 PRO O O 1
ATOM 504 N N . GLU A 1 84 ? -33.710 39.416 -14.763 1.00 75.35 137 GLU O N 1
ATOM 505 C CA . GLU A 1 84 ? -33.028 39.871 -15.967 1.00 75.67 137 GLU O CA 1
ATOM 506 C C . GLU A 1 84 ? -31.885 38.930 -16.335 1.00 61.48 137 GLU O C 1
ATOM 507 O O . GLU A 1 84 ? -31.828 38.439 -17.457 1.00 67.60 137 GLU O O 1
ATOM 513 N N . ASN A 1 85 ? -30.973 38.698 -15.393 1.00 60.45 138 ASN O N 1
ATOM 514 C CA . ASN A 1 85 ? -29.832 37.799 -15.623 1.00 66.61 138 ASN O CA 1
ATOM 515 C C . ASN A 1 85 ? -30.291 36.398 -16.038 1.00 55.08 138 ASN O C 1
ATOM 516 O O . ASN A 1 85 ? -29.853 35.867 -17.055 1.00 58.41 138 ASN O O 1
ATOM 521 N N . LEU A 1 86 ? -31.180 35.821 -15.232 1.00 55.71 139 LEU O N 1
ATOM 522 C CA . LEU A 1 86 ? -31.783 34.522 -15.506 1.00 59.77 139 LEU O CA 1
ATOM 523 C C . LEU A 1 86 ? -32.343 34.411 -16.918 1.00 55.68 139 LEU O C 1
ATOM 524 O O . LEU A 1 86 ? -32.050 33.463 -17.650 1.00 52.38 139 LEU O O 1
ATOM 529 N N . SER A 1 87 ? -33.163 35.383 -17.294 1.00 56.53 140 SER O N 1
ATOM 530 C CA . SER A 1 87 ? -33.771 35.396 -18.613 1.00 51.33 140 SER O CA 1
ATOM 531 C C . SER A 1 87 ? -32.734 35.512 -19.731 1.00 58.67 140 SER O C 1
ATOM 532 O O . SER A 1 87 ? -32.869 34.884 -20.782 1.00 64.34 140 SER O O 1
ATOM 535 N N . LYS A 1 88 ? -31.720 36.346 -19.514 1.00 57.39 141 LYS O N 1
ATOM 536 C CA . LYS A 1 88 ? -30.657 36.545 -20.500 1.00 45.45 141 LYS O CA 1
ATOM 537 C C . LYS A 1 88 ? -29.766 35.302 -20.598 1.00 48.52 141 LYS O C 1
ATOM 538 O O . LYS A 1 88 ? -29.296 34.936 -21.682 1.00 52.77 141 LYS O O 1
ATOM 544 N N . ARG A 1 89 ? -29.519 34.656 -19.466 1.00 42.18 142 ARG O N 1
ATOM 545 C CA . ARG A 1 89 ? -28.658 33.467 -19.503 1.00 48.78 142 ARG O CA 1
ATOM 546 C C . ARG A 1 89 ? -29.416 32.397 -20.273 1.00 46.20 142 ARG O C 1
ATOM 547 O O . ARG A 1 89 ? -28.880 31.760 -21.185 1.00 50.35 142 ARG O O 1
ATOM 555 N N . TRP A 1 90 ? -30.687 32.235 -19.915 1.00 48.30 143 TRP O N 1
ATOM 556 C CA . TRP A 1 90 ? -31.532 31.244 -20.555 1.00 53.20 143 TRP O CA 1
ATOM 557 C C . TRP A 1 90 ? -31.580 31.468 -22.049 1.00 55.01 143 TRP O C 1
ATOM 558 O O . TRP A 1 90 ? -31.357 30.531 -22.828 1.00 49.07 143 TRP O O 1
ATOM 569 N N . ASP A 1 91 ? -31.862 32.707 -22.452 1.00 47.42 144 ASP O N 1
ATOM 570 C CA . ASP A 1 91 ? -31.856 33.062 -23.870 1.00 48.07 144 ASP O CA 1
ATOM 571 C C . ASP A 1 91 ? -30.548 32.639 -24.564 1.00 40.93 144 ASP O C 1
ATOM 572 O O . ASP A 1 91 ? -30.563 32.143 -25.688 1.00 54.71 144 ASP O O 1
ATOM 577 N N . LEU A 1 92 ? -29.417 32.878 -23.908 1.00 49.49 145 LEU O N 1
ATOM 578 C CA . LEU A 1 92 ? -28.124 32.490 -24.464 1.00 56.01 145 LEU O CA 1
ATOM 579 C C . LEU A 1 92 ? -28.054 30.982 -24.675 1.00 55.49 145 LEU O C 1
ATOM 580 O O . LEU A 1 92 ? -27.658 30.520 -25.745 1.00 55.41 145 LEU O O 1
ATOM 585 N N . TRP A 1 93 ? -28.465 30.215 -23.669 1.00 50.73 146 TRP O N 1
ATOM 586 C CA . TRP A 1 93 ? -28.495 28.756 -23.806 1.00 52.37 146 TRP O CA 1
ATOM 587 C C . TRP A 1 93 ? -29.378 28.329 -24.978 1.00 54.38 146 TRP O C 1
ATOM 588 O O . TRP A 1 93 ? -29.053 27.376 -25.696 1.00 50.61 146 TRP O O 1
ATOM 599 N N . ARG A 1 94 ? -30.486 29.045 -25.171 1.00 50.11 147 ARG O N 1
ATOM 600 C CA . ARG A 1 94 ? -31.416 28.755 -26.264 1.00 51.91 147 ARG O CA 1
ATOM 601 C C . ARG A 1 94 ? -30.840 29.120 -27.626 1.00 49.92 147 ARG O C 1
ATOM 602 O O . ARG A 1 94 ? -31.427 28.799 -28.650 1.00 48.16 147 ARG O O 1
ATOM 610 N N . LYS A 1 95 ? -29.695 29.790 -27.648 1.00 48.42 148 LYS O N 1
ATOM 611 C CA . LYS A 1 95 ? -28.971 29.947 -28.905 1.00 55.11 148 LYS O CA 1
ATOM 612 C C . LYS A 1 95 ? -28.364 28.601 -29.334 1.00 61.64 148 LYS O C 1
ATOM 613 O O . LYS A 1 95 ? -27.921 28.433 -30.473 1.00 56.90 148 LYS O O 1
ATOM 619 N N . ILE A 1 96 ? -28.358 27.643 -28.413 1.00 58.04 149 ILE O N 1
ATOM 620 C CA . ILE A 1 96 ? -27.700 26.358 -28.646 1.00 56.85 149 ILE O CA 1
ATOM 621 C C . ILE A 1 96 ? -28.663 25.186 -28.504 1.00 54.93 149 ILE O C 1
ATOM 622 O O . ILE A 1 96 ? -28.762 24.346 -29.391 1.00 67.43 149 ILE O O 1
ATOM 627 N N . VAL A 1 97 ? -29.389 25.152 -27.395 1.00 53.04 150 VAL O N 1
ATOM 628 C CA . VAL A 1 97 ? -30.391 24.121 -27.141 1.00 53.56 150 VAL O CA 1
ATOM 629 C C . VAL A 1 97 ? -31.754 24.523 -27.700 1.00 63.37 150 VAL O C 1
ATOM 630 O O . VAL A 1 97 ? -32.209 25.646 -27.490 1.00 67.56 150 VAL O O 1
ATOM 634 N N . THR A 1 98 ? -32.420 23.594 -28.380 1.00 57.71 151 THR O N 1
ATOM 635 C CA . THR A 1 98 ? -33.603 23.927 -29.178 1.00 62.38 151 THR O CA 1
ATOM 636 C C . THR A 1 98 ? -34.907 24.126 -28.390 1.00 63.12 151 THR O C 1
ATOM 637 O O . THR A 1 98 ? -35.867 24.672 -28.928 1.00 64.66 151 THR O O 1
ATOM 641 N N . SER A 1 99 ? -34.945 23.693 -27.130 1.00 59.28 152 SER O N 1
ATOM 642 C CA . SER A 1 99 ? -36.174 23.787 -26.342 1.00 55.82 152 SER O CA 1
ATOM 643 C C . SER A 1 99 ? -35.900 24.118 -24.883 1.00 60.52 152 SER O C 1
ATOM 644 O O . SER A 1 99 ? -34.827 23.805 -24.369 1.00 58.53 152 SER O O 1
ATOM 647 N N . ASP A 1 100 ? -36.871 24.759 -24.228 1.00 50.89 153 ASP O N 1
ATOM 648 C CA . ASP A 1 100 ? -36.827 24.990 -22.782 1.00 51.79 153 ASP O CA 1
ATOM 649 C C . ASP A 1 100 ? -36.721 23.690 -21.970 1.00 49.43 153 ASP O C 1
ATOM 650 O O . ASP A 1 100 ? -36.109 23.660 -20.903 1.00 51.29 153 ASP O O 1
ATOM 655 N N . LEU A 1 101 ? -37.389 22.642 -22.439 1.00 48.40 154 LEU O N 1
ATOM 656 C CA . LEU A 1 101 ? -37.460 21.393 -21.690 1.00 60.54 154 LEU O CA 1
ATOM 657 C C . LEU A 1 101 ? -36.069 20.776 -21.595 1.00 53.38 154 LEU O C 1
ATOM 658 O O . LEU A 1 101 ? -35.703 20.208 -20.578 1.00 60.36 154 LEU O O 1
ATOM 663 N N . GLU A 1 102 ? -35.299 20.906 -22.668 1.00 52.83 155 GLU O N 1
ATOM 664 C CA . GLU A 1 102 ? -33.929 20.419 -22.685 1.00 57.16 155 GLU O CA 1
ATOM 665 C C . GLU A 1 102 ? -33.070 21.150 -21.666 1.00 53.60 155 GLU O C 1
ATOM 666 O O . GLU A 1 102 ? -32.161 20.569 -21.091 1.00 51.14 155 GLU O O 1
ATOM 672 N N . ILE A 1 103 ? -33.363 22.426 -21.438 1.00 48.50 156 ILE O N 1
ATOM 673 C CA . ILE A 1 103 ? -32.607 23.195 -20.454 1.00 36.81 156 ILE O CA 1
ATOM 674 C C . ILE A 1 103 ? -33.044 22.793 -19.044 1.00 40.66 156 ILE O C 1
ATOM 675 O O . ILE A 1 103 ? -32.215 22.653 -18.146 1.00 44.57 156 ILE O O 1
ATOM 680 N N . VAL A 1 104 ? -34.344 22.582 -18.848 1.00 44.30 157 VAL O N 1
ATOM 681 C CA . VAL A 1 104 ? -34.824 22.134 -17.546 1.00 44.56 157 VAL O CA 1
ATOM 682 C C . VAL A 1 104 ? -34.130 20.826 -17.124 1.00 48.75 157 VAL O C 1
ATOM 683 O O . VAL A 1 104 ? -33.671 20.708 -15.996 1.00 53.49 157 VAL O O 1
ATOM 687 N N . ASN A 1 105 ? -34.040 19.861 -18.039 1.00 42.89 158 ASN O N 1
ATOM 688 C CA . ASN A 1 105 ? -33.402 18.581 -17.742 1.00 50.58 158 ASN O CA 1
ATOM 689 C C . ASN A 1 105 ? -31.923 18.723 -17.366 1.00 50.93 158 ASN O C 1
ATOM 690 O O . ASN A 1 105 ? -31.431 18.024 -16.481 1.00 48.11 158 ASN O O 1
ATOM 695 N N . ILE A 1 106 ? -31.217 19.624 -18.046 1.00 45.61 159 ILE O N 1
ATOM 696 C CA . ILE A 1 106 ? -29.812 19.868 -17.746 1.00 43.40 159 ILE O CA 1
ATOM 697 C C . ILE A 1 106 ? -29.635 20.430 -16.347 1.00 49.53 159 ILE O C 1
ATOM 698 O O . ILE A 1 106 ? -28.766 19.982 -15.603 1.00 44.68 159 ILE O O 1
ATOM 703 N N . LEU A 1 107 ? -30.457 21.418 -15.996 1.00 49.20 160 LEU O N 1
ATOM 704 C CA . LEU A 1 107 ? -30.407 22.023 -14.669 1.00 41.15 160 LEU O CA 1
ATOM 705 C C . LEU A 1 107 ? -30.819 21.030 -13.581 1.00 42.60 160 LEU O C 1
ATOM 706 O O . LEU A 1 107 ? -30.306 21.079 -12.472 1.00 46.45 160 LEU O O 1
ATOM 711 N N . GLU A 1 108 ? -31.770 20.149 -13.884 1.00 39.51 161 GLU O N 1
ATOM 712 C CA . GLU A 1 108 ? -32.192 19.143 -12.913 1.00 43.41 161 GLU O CA 1
ATOM 713 C C . GLU A 1 108 ? -31.022 18.199 -12.645 1.00 46.04 161 GLU O C 1
ATOM 714 O O . GLU A 1 108 ? -30.822 17.726 -11.530 1.00 48.53 161 GLU O O 1
ATOM 720 N N . ARG A 1 109 ? -30.246 17.935 -13.689 1.00 48.36 162 ARG O N 1
ATOM 721 C CA . ARG A 1 109 ? -29.073 17.086 -13.560 1.00 49.23 162 ARG O CA 1
ATOM 722 C C . ARG A 1 109 ? -28.014 17.739 -12.699 1.00 53.77 162 ARG O C 1
ATOM 723 O O . ARG A 1 109 ? -27.569 17.177 -11.696 1.00 58.77 162 ARG O O 1
ATOM 731 N N . SER A 1 110 ? -27.570 18.914 -13.119 1.00 51.48 163 SER O N 1
ATOM 732 C CA . SER A 1 110 ? -26.734 19.725 -12.248 1.00 55.51 163 SER O CA 1
ATOM 733 C C . SER A 1 110 ? -27.029 21.200 -12.422 1.00 53.06 163 SER O C 1
ATOM 734 O O . SER A 1 110 ? -26.879 21.734 -13.515 1.00 51.26 163 SER O O 1
ATOM 737 N N . PRO A 1 111 ? -27.423 21.862 -11.331 1.00 56.16 164 PRO O N 1
ATOM 738 C CA . PRO A 1 111 ? -27.778 23.287 -11.328 1.00 61.23 164 PRO O CA 1
ATOM 739 C C . PRO A 1 111 ? -26.540 24.145 -11.540 1.00 53.66 164 PRO O C 1
ATOM 740 O O . PRO A 1 111 ? -26.636 25.331 -11.810 1.00 47.18 164 PRO O O 1
ATOM 744 N N . GLU A 1 112 ? -25.384 23.506 -11.447 1.00 47.87 165 GLU O N 1
ATOM 745 C CA . GLU A 1 112 ? -24.098 24.168 -11.266 1.00 61.17 165 GLU O CA 1
ATOM 746 C C . GLU A 1 112 ? -23.665 25.046 -12.441 1.00 59.09 165 GLU O C 1
ATOM 747 O O . GLU A 1 112 ? -23.282 26.201 -12.252 1.00 65.00 165 GLU O O 1
ATOM 753 N N . SER A 1 113 ? -23.723 24.503 -13.654 1.00 44.84 166 SER O N 1
ATOM 754 C CA . SER A 1 113 ? -23.313 25.248 -14.842 1.00 53.30 166 SER O CA 1
ATOM 755 C C . SER A 1 113 ? -24.140 26.516 -15.026 1.00 63.27 166 SER O C 1
ATOM 756 O O . SER A 1 113 ? -23.607 27.578 -15.362 1.00 63.22 166 SER O O 1
ATOM 759 N N . PHE A 1 114 ? -25.447 26.404 -14.812 1.00 50.22 167 PHE O N 1
ATOM 760 C CA . PHE A 1 114 ? -26.330 27.529 -15.067 1.00 54.65 167 PHE O CA 1
ATOM 761 C C . PHE A 1 114 ? -26.216 28.636 -14.006 1.00 52.19 167 PHE O C 1
ATOM 762 O O . PHE A 1 114 ? -26.225 29.816 -14.334 1.00 60.62 167 PHE O O 1
ATOM 770 N N . PHE A 1 115 ? -26.073 28.235 -12.746 1.00 51.74 168 PHE O N 1
ATOM 771 C CA . PHE A 1 115 ? -26.172 29.147 -11.609 1.00 49.58 168 PHE O CA 1
ATOM 772 C C . PHE A 1 115 ? -24.858 29.567 -10.966 1.00 50.86 168 PHE O C 1
ATOM 773 O O . PHE A 1 115 ? -24.861 30.491 -10.176 1.00 47.73 168 PHE O O 1
ATOM 781 N N . ARG A 1 116 ? -23.748 28.888 -11.278 1.00 49.28 169 ARG O N 1
ATOM 782 C CA . ARG A 1 116 ? -22.475 29.134 -10.582 1.00 48.01 169 ARG O CA 1
A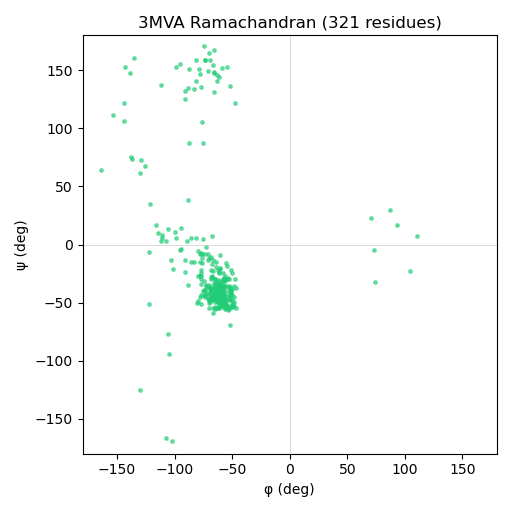TOM 783 C C . ARG A 1 116 ? -21.743 30.365 -11.101 1.00 54.18 169 ARG O C 1
ATOM 784 O O . ARG A 1 116 ? -20.699 30.748 -10.569 1.00 47.58 169 ARG O O 1
ATOM 792 N N . SER A 1 117 ? -22.271 30.962 -12.162 1.00 55.61 170 SER O N 1
ATOM 793 C CA . SER A 1 117 ? -21.765 32.238 -12.641 1.00 50.20 170 SER O CA 1
ATOM 794 C C . SER A 1 117 ? -22.919 33.141 -13.039 1.00 59.22 170 SER O C 1
ATOM 795 O O . SER A 1 117 ? -23.970 32.676 -13.493 1.00 50.58 170 SER O O 1
ATOM 798 N N . ASN A 1 118 ? -22.723 34.439 -12.849 1.00 67.15 171 ASN O N 1
ATOM 799 C CA . ASN A 1 118 ? -23.694 35.429 -13.292 1.00 67.31 171 ASN O CA 1
ATOM 800 C C . ASN A 1 118 ? -23.121 36.231 -14.447 1.00 67.90 171 ASN O C 1
ATOM 801 O O . ASN A 1 118 ? -23.709 37.216 -14.887 1.00 59.18 171 ASN O O 1
ATOM 806 N N . ASN A 1 119 ? -21.964 35.794 -14.934 1.00 61.93 172 ASN O N 1
ATOM 807 C CA . ASN A 1 119 ? -21.244 36.514 -15.978 1.00 60.46 172 ASN O CA 1
ATOM 808 C C . ASN A 1 119 ? -21.700 36.091 -17.372 1.00 62.05 172 ASN O C 1
ATOM 809 O O . ASN A 1 119 ? -21.123 35.196 -17.987 1.00 55.75 172 ASN O O 1
ATOM 814 N N . ASN A 1 120 ? -22.743 36.738 -17.873 1.00 58.22 173 ASN O N 1
ATOM 815 C CA . ASN A 1 120 ? -23.322 36.348 -19.150 1.00 51.05 173 ASN O CA 1
ATOM 816 C C . ASN A 1 120 ? -22.497 36.796 -20.349 1.00 58.40 173 ASN O C 1
ATOM 817 O O . ASN A 1 120 ? -22.688 36.304 -21.471 1.00 54.46 173 ASN O O 1
ATOM 822 N N . LEU A 1 121 ? -21.582 37.727 -20.108 1.00 57.87 174 LEU O N 1
ATOM 823 C CA . LEU A 1 121 ? -20.641 38.153 -21.138 1.00 60.49 174 LEU O CA 1
ATOM 824 C C . LEU A 1 121 ? -19.633 37.036 -21.429 1.00 54.45 174 LEU O C 1
ATOM 825 O O . LEU A 1 121 ? -19.361 36.711 -22.590 1.00 55.26 174 LEU O O 1
ATOM 830 N N . ASN A 1 122 ? -19.070 36.459 -20.366 1.00 60.63 175 ASN O N 1
ATOM 831 C CA . ASN A 1 122 ? -18.146 35.327 -20.501 1.00 50.60 175 ASN O CA 1
ATOM 832 C C . ASN A 1 122 ? -18.819 34.167 -21.219 1.00 47.25 175 ASN O C 1
ATOM 833 O O . ASN A 1 122 ? -18.253 33.572 -22.137 1.00 53.00 175 ASN O O 1
ATOM 838 N N . LEU A 1 123 ? -20.037 33.851 -20.797 1.00 56.79 176 LEU O N 1
ATOM 839 C CA . LEU A 1 123 ? -20.816 32.803 -21.444 1.00 56.05 176 LEU O CA 1
ATOM 840 C C . LEU A 1 123 ? -20.866 33.035 -22.946 1.00 55.06 176 LEU O C 1
ATOM 841 O O . LEU A 1 123 ? -20.541 32.150 -23.729 1.00 54.90 176 LEU O O 1
ATOM 846 N N . GLU A 1 124 ? -21.260 34.236 -23.350 1.00 54.52 177 GLU O N 1
ATOM 847 C CA . GLU A 1 124 ? -21.409 34.530 -24.773 1.00 55.77 177 GLU O CA 1
ATOM 848 C C . GLU A 1 124 ? -20.082 34.434 -25.518 1.00 45.15 177 GLU O C 1
ATOM 849 O O . GLU A 1 124 ? -20.039 33.961 -26.651 1.00 52.03 177 GLU O O 1
ATOM 855 N N . ASN A 1 125 ? -19.004 34.877 -24.875 1.00 50.00 178 ASN O N 1
ATOM 856 C CA . ASN A 1 125 ? -17.660 34.719 -25.424 1.00 49.31 178 ASN O CA 1
ATOM 857 C C . ASN A 1 125 ? -17.301 33.246 -25.620 1.00 54.72 178 ASN O C 1
ATOM 858 O O . ASN A 1 125 ? -16.759 32.865 -26.655 1.00 60.34 178 ASN O O 1
ATOM 863 N N . ASN A 1 126 ? -17.616 32.416 -24.631 1.00 55.81 179 ASN O N 1
ATOM 864 C CA . ASN A 1 126 ? -17.417 30.968 -24.761 1.00 50.49 179 ASN O CA 1
ATOM 865 C C . ASN A 1 126 ? -18.123 30.451 -25.985 1.00 48.49 179 ASN O C 1
ATOM 866 O O . ASN A 1 126 ? -17.582 29.644 -26.739 1.00 55.77 179 ASN O O 1
ATOM 871 N N . ILE A 1 127 ? -19.349 30.909 -26.190 1.00 43.07 180 ILE O N 1
ATOM 872 C CA . ILE A 1 127 ? -20.086 30.450 -27.351 1.00 53.70 180 ILE O CA 1
ATOM 873 C C . ILE A 1 127 ? -19.385 30.918 -28.621 1.00 55.55 180 ILE O C 1
ATOM 874 O O . ILE A 1 127 ? -19.227 30.159 -29.575 1.00 58.24 180 ILE O O 1
ATOM 879 N N . LYS A 1 128 ? -18.945 32.170 -28.614 1.00 64.38 181 LYS O N 1
ATOM 880 C CA . LYS A 1 128 ? -18.280 32.747 -29.776 1.00 66.41 181 LYS O CA 1
ATOM 881 C C . LYS A 1 128 ? -16.955 32.048 -30.029 1.00 58.25 181 LYS O C 1
ATOM 882 O O . LYS A 1 128 ? -16.646 31.695 -31.163 1.00 56.80 181 LYS O O 1
ATOM 888 N N . PHE A 1 129 ? -16.184 31.832 -28.967 1.00 56.42 182 PHE O N 1
ATOM 889 C CA . PHE A 1 129 ? -14.899 31.141 -29.081 1.00 58.17 182 PHE O CA 1
ATOM 890 C C . PHE A 1 129 ? -15.021 29.705 -29.602 1.00 52.01 182 PHE O C 1
ATOM 891 O O . PHE A 1 129 ? -14.195 29.253 -30.395 1.00 60.45 182 PHE O O 1
ATOM 899 N N . LEU A 1 130 ? -16.047 28.983 -29.169 1.00 50.68 183 LEU O N 1
ATOM 900 C CA . LEU A 1 130 ? -16.183 27.600 -29.606 1.00 59.00 183 LEU O CA 1
ATOM 901 C C . LEU A 1 130 ? -16.524 27.530 -31.090 1.00 63.76 183 LEU O C 1
ATOM 902 O O . LEU A 1 130 ? -16.006 26.682 -31.814 1.00 68.18 183 LEU O O 1
ATOM 907 N N . TYR A 1 131 ? -17.383 28.437 -31.543 1.00 59.94 184 TYR O N 1
ATOM 908 C CA . TYR A 1 131 ? -17.673 28.563 -32.966 1.00 58.19 184 TYR O CA 1
ATOM 909 C C . TYR A 1 131 ? -16.398 28.852 -33.756 1.00 55.64 184 TYR O C 1
ATOM 910 O O . TYR A 1 131 ? -16.170 28.267 -34.816 1.00 64.47 184 TYR O O 1
ATOM 919 N N . SER A 1 132 ? -15.565 29.742 -33.224 1.00 51.01 185 SER O N 1
ATOM 920 C CA . SER A 1 132 ? -14.311 30.108 -33.872 1.00 62.23 185 SER O CA 1
ATOM 921 C C . SER A 1 132 ? -13.324 28.942 -33.893 1.00 76.33 185 SER O C 1
ATOM 922 O O . SER A 1 132 ? -12.312 28.977 -34.594 1.00 83.71 185 SER O O 1
ATOM 925 N N . VAL A 1 133 ? -13.612 27.909 -33.114 1.00 71.07 186 VAL O N 1
ATOM 926 C CA . VAL A 1 133 ? -12.742 26.745 -33.084 1.00 74.68 186 VAL O CA 1
ATOM 927 C C . VAL A 1 133 ? -13.076 25.829 -34.248 1.00 71.82 186 VAL O C 1
ATOM 928 O O . VAL A 1 133 ? -12.296 24.942 -34.604 1.00 63.14 186 VAL O O 1
ATOM 932 N N . GLY A 1 134 ? -14.233 26.068 -34.856 1.00 66.43 187 GLY O N 1
ATOM 933 C CA . GLY A 1 134 ? -14.644 25.313 -36.023 1.00 58.40 187 GLY O CA 1
ATOM 934 C C . GLY A 1 134 ? -15.808 24.397 -35.727 1.00 58.06 187 GLY O C 1
ATOM 935 O O . GLY A 1 134 ? -16.212 23.600 -36.569 1.00 67.92 187 GLY O O 1
ATOM 936 N N . LEU A 1 135 ? -16.363 24.527 -34.527 1.00 56.46 188 LEU O N 1
ATOM 937 C CA . LEU A 1 135 ? -17.393 23.609 -34.063 1.00 53.39 188 LEU O CA 1
ATOM 938 C C . LEU A 1 135 ? -18.765 23.992 -34.566 1.00 54.42 188 LEU O C 1
ATOM 939 O O . LEU A 1 135 ? -19.172 25.151 -34.497 1.00 69.29 188 LEU O O 1
ATOM 944 N N . THR A 1 136 ? -19.482 22.999 -35.065 1.00 52.98 189 THR O N 1
ATOM 945 C CA . THR A 1 136 ? -20.840 23.191 -35.521 1.00 55.06 189 THR O CA 1
ATOM 946 C C . THR A 1 136 ? -21.750 23.459 -34.337 1.00 61.28 189 THR O C 1
ATOM 947 O O . THR A 1 136 ? -21.422 23.110 -33.200 1.00 61.83 189 THR O O 1
ATOM 951 N N . ARG A 1 137 ? -22.896 24.077 -34.603 1.00 63.18 190 ARG O N 1
ATOM 952 C CA . ARG A 1 137 ? -23.877 24.321 -33.562 1.00 64.26 190 ARG O CA 1
ATOM 953 C C . ARG A 1 137 ? -24.333 22.995 -32.974 1.00 62.00 190 ARG O C 1
ATOM 954 O O . ARG A 1 137 ? -24.631 22.904 -31.787 1.00 67.42 190 ARG O O 1
ATOM 962 N N . LYS A 1 138 ? -24.396 21.972 -33.817 1.00 58.71 191 LYS O N 1
ATOM 963 C CA . LYS A 1 138 ? -24.740 20.627 -33.368 1.00 66.52 191 LYS O CA 1
ATOM 964 C C . LYS A 1 138 ? -23.739 20.171 -32.322 1.00 61.15 191 LYS O C 1
ATOM 965 O O . LYS A 1 138 ? -24.112 19.576 -31.314 1.00 56.00 191 LYS O O 1
ATOM 971 N N . CYS A 1 139 ? -22.468 20.470 -32.564 1.00 56.26 192 CYS O N 1
ATOM 972 C CA . CYS A 1 139 ? -21.411 20.118 -31.628 1.00 67.10 192 CYS O CA 1
ATOM 973 C C . CYS A 1 139 ? -21.556 20.916 -30.332 1.00 62.75 192 CYS O C 1
ATOM 974 O O . CYS A 1 139 ? -21.467 20.350 -29.242 1.00 53.96 192 CYS O O 1
ATOM 977 N N . LEU A 1 140 ? -21.801 22.221 -30.444 1.00 55.27 193 LEU O N 1
ATOM 978 C CA . LEU A 1 140 ? -22.038 23.039 -29.253 1.00 49.32 193 LEU O CA 1
ATOM 979 C C . LEU A 1 140 ? -23.205 22.483 -28.442 1.00 43.23 193 LEU O C 1
ATOM 980 O O . LEU A 1 140 ? -23.155 22.436 -27.215 1.00 45.73 193 LEU O O 1
ATOM 985 N N . CYS A 1 141 ? -24.258 22.060 -29.129 1.00 43.29 194 CYS O N 1
ATOM 986 C CA . CYS A 1 141 ? -25.402 21.483 -28.440 1.00 44.87 194 CYS O CA 1
ATOM 987 C C . CYS A 1 141 ? -24.949 20.231 -27.689 1.00 48.52 194 CYS O C 1
ATOM 988 O O . CYS A 1 141 ? -25.321 20.002 -26.525 1.00 42.91 194 CYS O O 1
ATOM 991 N N . ARG A 1 142 ? -24.124 19.434 -28.363 1.00 49.29 195 ARG O N 1
ATOM 992 C CA . ARG A 1 142 ? -23.596 18.205 -27.788 1.00 47.73 195 ARG O CA 1
ATOM 993 C C . ARG A 1 142 ? -22.798 18.526 -26.536 1.00 48.13 195 ARG O C 1
ATOM 994 O O . ARG A 1 142 ? -23.022 17.929 -25.479 1.00 52.31 195 ARG O O 1
ATOM 1002 N N . LEU A 1 143 ? -21.881 19.487 -26.652 1.00 43.65 196 LEU O N 1
ATOM 1003 C CA . LEU A 1 143 ? -21.087 19.930 -25.515 1.00 44.92 196 LEU O CA 1
ATOM 1004 C C . LEU A 1 143 ? -21.952 20.403 -24.356 1.00 49.60 196 LEU O C 1
ATOM 1005 O O . LEU A 1 143 ? -21.705 20.030 -23.214 1.00 46.30 196 LEU O O 1
ATOM 1010 N N . LEU A 1 144 ? -22.937 21.266 -24.642 1.00 39.61 197 LEU O N 1
ATOM 1011 C CA . LEU A 1 144 ? -23.735 21.856 -23.581 1.00 37.69 197 LEU O CA 1
ATOM 1012 C C . LEU A 1 144 ? -24.587 20.805 -22.878 1.00 42.72 197 LEU O C 1
ATOM 1013 O O . LEU A 1 144 ? -24.723 20.824 -21.664 1.00 45.62 197 LEU O O 1
ATOM 1018 N N . THR A 1 145 ? -25.175 19.905 -23.658 1.00 36.50 198 THR O N 1
ATOM 1019 C CA . THR A 1 145 ? -26.050 18.882 -23.117 1.00 46.98 198 THR O CA 1
ATOM 1020 C C . THR A 1 145 ? -25.257 17.899 -22.254 1.00 51.36 198 THR O C 1
ATOM 1021 O O . THR A 1 145 ? -25.672 17.566 -21.154 1.00 43.57 198 THR O O 1
ATOM 1025 N N . ASN A 1 146 ? -24.113 17.446 -22.752 1.00 44.06 199 ASN O N 1
ATOM 1026 C CA . ASN A 1 146 ? -23.313 16.460 -22.026 1.00 41.68 199 ASN O CA 1
ATOM 1027 C C . ASN A 1 146 ? -22.473 17.074 -20.916 1.00 41.63 199 ASN O C 1
ATOM 1028 O O . ASN A 1 146 ? -22.443 16.579 -19.786 1.00 41.44 199 ASN O O 1
ATOM 1033 N N . ALA A 1 147 ? -21.772 18.150 -21.258 1.00 36.87 200 ALA O N 1
ATOM 1034 C CA . ALA A 1 147 ? -20.888 18.829 -20.322 1.00 43.15 200 ALA O CA 1
ATOM 1035 C C . ALA A 1 147 ? -21.218 20.327 -20.201 1.00 44.45 200 ALA O C 1
ATOM 1036 O O . ALA A 1 147 ? -20.408 21.179 -20.585 1.00 42.81 200 ALA O O 1
ATOM 1038 N N . PRO A 1 148 ? -22.388 20.651 -19.635 1.00 45.27 201 PRO O N 1
ATOM 1039 C CA . PRO A 1 148 ? -22.867 22.045 -19.540 1.00 52.18 201 PRO O CA 1
ATOM 1040 C C . PRO A 1 148 ? -21.818 22.932 -18.890 1.00 46.67 201 PRO O C 1
ATOM 1041 O O . PRO A 1 148 ? -21.697 24.118 -19.150 1.00 45.98 201 PRO O O 1
ATOM 1045 N N . ARG A 1 149 ? -21.031 22.321 -18.030 1.00 44.23 202 ARG O N 1
ATOM 1046 C CA . ARG A 1 149 ? -20.075 23.058 -17.229 1.00 46.35 202 ARG O CA 1
ATOM 1047 C C . ARG A 1 149 ? -18.969 23.648 -18.116 1.00 46.28 202 ARG O C 1
ATOM 1048 O O . ARG A 1 149 ? -18.254 24.557 -17.725 1.00 49.60 202 ARG O O 1
ATOM 1056 N N . THR A 1 150 ? -18.852 23.134 -19.334 1.00 38.77 203 THR O N 1
ATOM 1057 C CA . THR A 1 150 ? -17.985 23.737 -20.331 1.00 40.88 203 THR O CA 1
ATOM 1058 C C . THR A 1 150 ? -18.288 25.231 -20.482 1.00 50.74 203 THR O C 1
ATOM 1059 O O . THR A 1 150 ? -17.396 26.055 -20.679 1.00 52.11 203 THR O O 1
ATOM 1063 N N . PHE A 1 151 ? -19.560 25.584 -20.383 1.00 46.85 204 PHE O N 1
ATOM 1064 C CA . PHE A 1 151 ? -19.961 26.963 -20.661 1.00 55.66 204 PHE O CA 1
ATOM 1065 C C . PHE A 1 151 ? -19.862 27.929 -19.491 1.00 56.35 204 PHE O C 1
ATOM 1066 O O . PHE A 1 151 ? -19.879 29.142 -19.692 1.00 60.68 204 PHE O O 1
ATOM 1074 N N . SER A 1 152 ? -19.731 27.400 -18.279 1.00 48.30 205 SER O N 1
ATOM 1075 C CA . SER A 1 152 ? -19.465 28.244 -17.119 1.00 47.70 205 SER O CA 1
ATOM 1076 C C . SER A 1 152 ? -17.970 28.323 -16.799 1.00 55.84 205 SER O C 1
ATOM 1077 O O . SER A 1 152 ? -17.567 29.040 -15.889 1.00 54.10 205 SER O O 1
ATOM 1080 N N . ASN A 1 153 ? -17.148 27.562 -17.520 1.00 44.30 206 ASN O N 1
ATOM 1081 C CA . ASN A 1 153 ? -15.716 27.786 -17.452 1.00 48.12 206 ASN O CA 1
ATOM 1082 C C . ASN A 1 153 ? -15.421 29.217 -17.882 1.00 55.65 206 ASN O C 1
ATOM 1083 O O . ASN A 1 153 ? -16.158 29.783 -18.689 1.00 51.12 206 ASN O O 1
ATOM 1088 N N . SER A 1 154 ? -14.334 29.790 -17.368 1.00 54.92 207 SER O N 1
ATOM 1089 C CA . SER A 1 154 ? -13.847 31.066 -17.874 1.00 60.94 207 SER O CA 1
ATOM 1090 C C . SER A 1 154 ? -13.401 30.833 -19.300 1.00 63.65 207 SER O C 1
ATOM 1091 O O . SER A 1 154 ? -12.953 29.737 -19.641 1.00 55.17 207 SER O O 1
ATOM 1094 N N . LEU A 1 155 ? -13.538 31.856 -20.139 1.00 65.33 208 LEU O N 1
ATOM 1095 C CA . LEU A 1 155 ? -13.060 31.781 -21.512 1.00 54.80 208 LEU O CA 1
ATOM 1096 C C . LEU A 1 155 ? -11.604 31.333 -21.510 1.00 46.26 208 LEU O C 1
ATOM 1097 O O . LEU A 1 155 ? -11.212 30.466 -22.279 1.00 53.14 208 LEU O O 1
ATOM 1102 N N . ASP A 1 156 ? -10.807 31.932 -20.629 1.00 52.19 209 ASP O N 1
ATOM 1103 C CA . ASP A 1 156 ? -9.388 31.617 -20.535 1.00 59.95 209 ASP O CA 1
ATOM 1104 C C . ASP A 1 156 ? -9.145 30.148 -20.226 1.00 60.32 209 ASP O C 1
ATOM 1105 O O . ASP A 1 156 ? -8.213 29.550 -20.759 1.00 60.47 209 ASP O O 1
ATOM 1110 N N . LEU A 1 157 ? -9.968 29.568 -19.355 1.00 60.15 210 LEU O N 1
ATOM 1111 C CA . LEU A 1 157 ? -9.821 28.150 -19.048 1.00 60.32 210 LEU O CA 1
ATOM 1112 C C . LEU A 1 157 ? -10.101 27.334 -20.309 1.00 59.88 210 LEU O C 1
ATOM 1113 O O . LEU A 1 157 ? -9.346 26.428 -20.663 1.00 57.97 210 LEU O O 1
ATOM 1118 N N . ASN A 1 158 ? -11.180 27.664 -21.005 1.00 53.86 211 ASN O N 1
ATOM 1119 C CA . ASN A 1 158 ? -11.464 26.989 -22.265 1.00 48.72 211 ASN O CA 1
ATOM 1120 C C . ASN A 1 158 ? -10.382 27.214 -23.321 1.00 59.53 211 ASN O C 1
ATOM 1121 O O . ASN A 1 158 ? -10.128 26.345 -24.156 1.00 60.00 211 ASN O O 1
ATOM 1126 N N . LYS A 1 159 ? -9.728 28.368 -23.282 1.00 61.24 212 LYS O N 1
ATOM 1127 C CA . LYS A 1 159 ? -8.635 28.605 -24.215 1.00 65.36 212 LYS O CA 1
ATOM 1128 C C . LYS A 1 159 ? -7.451 27.699 -23.897 1.00 61.50 212 LYS O C 1
ATOM 1129 O O . LYS A 1 159 ? -6.902 27.049 -24.789 1.00 64.06 212 LYS O O 1
ATOM 1135 N N . GLN A 1 160 ? -7.075 27.642 -22.624 1.00 59.71 213 GLN O N 1
ATOM 1136 C CA . GLN A 1 160 ? -5.975 26.782 -22.192 1.00 64.40 213 GLN O CA 1
ATOM 1137 C C . GLN A 1 160 ? -6.132 25.344 -22.669 1.00 63.15 213 GLN O C 1
ATOM 1138 O O . GLN A 1 160 ? -5.189 24.751 -23.192 1.00 59.29 213 GLN O O 1
ATOM 1144 N N . MET A 1 161 ? -7.320 24.778 -22.486 1.00 62.38 214 MET O N 1
ATOM 1145 C CA . MET A 1 161 ? -7.530 23.396 -22.886 1.00 59.49 214 MET O CA 1
ATOM 1146 C C . MET A 1 161 ? -7.425 23.248 -24.394 1.00 55.87 214 MET O C 1
ATOM 1147 O O . MET A 1 161 ? -6.744 22.357 -24.882 1.00 51.54 214 MET O O 1
ATOM 1152 N N . VAL A 1 162 ? -8.086 24.127 -25.139 1.00 61.96 215 VAL O N 1
ATOM 1153 C CA . VAL A 1 162 ? -8.027 24.040 -26.595 1.00 61.19 215 VAL O CA 1
ATOM 1154 C C . VAL A 1 162 ? -6.591 24.173 -27.094 1.00 63.54 215 VAL O C 1
ATOM 1155 O O . VAL A 1 162 ? -6.143 23.373 -27.906 1.00 68.55 215 VAL O O 1
ATOM 1159 N N . GLU A 1 163 ? -5.865 25.168 -26.596 1.00 66.91 216 GLU O N 1
ATOM 1160 C CA . GLU A 1 163 ? -4.450 25.284 -26.931 1.00 70.35 216 GLU O CA 1
ATOM 1161 C C . GLU A 1 163 ? -3.708 23.995 -26.592 1.00 67.40 216 GLU O C 1
ATOM 1162 O O . GLU A 1 163 ? -2.994 23.449 -27.428 1.00 65.87 216 GLU O O 1
ATOM 1168 N N . PHE A 1 164 ? -3.878 23.508 -25.366 1.00 62.92 217 PHE O N 1
ATOM 1169 C CA . PHE A 1 164 ? -3.182 22.301 -24.955 1.00 57.59 217 PHE O CA 1
ATOM 1170 C C . PHE A 1 164 ? -3.463 21.200 -25.955 1.00 58.10 217 PHE O C 1
ATOM 1171 O O . PHE A 1 164 ? -2.565 20.463 -26.339 1.00 57.33 217 PHE O O 1
ATOM 1179 N N . LEU A 1 165 ? -4.710 21.111 -26.402 1.00 62.27 218 LEU O N 1
ATOM 1180 C CA . LEU A 1 165 ? -5.099 20.049 -27.321 1.00 69.43 218 LEU O CA 1
ATOM 1181 C C . LEU A 1 165 ? -4.487 20.217 -28.709 1.00 77.63 218 LEU O C 1
ATOM 1182 O O . LEU A 1 165 ? -4.117 19.231 -29.350 1.00 72.32 218 LEU O O 1
ATOM 1187 N N . GLN A 1 166 ? -4.389 21.458 -29.180 1.00 72.22 219 GLN O N 1
ATOM 1188 C CA . GLN A 1 166 ? -3.727 21.705 -30.455 1.00 71.00 219 GLN O CA 1
ATOM 1189 C C . GLN A 1 166 ? -2.269 21.293 -30.307 1.00 69.92 219 GLN O C 1
ATOM 1190 O O . GLN A 1 166 ? -1.767 20.461 -31.064 1.00 77.45 219 GLN O O 1
ATOM 1196 N N . ALA A 1 167 ? -1.608 21.852 -29.298 1.00 63.10 220 ALA O N 1
ATOM 1197 C CA . ALA A 1 167 ? -0.227 21.503 -28.980 1.00 73.24 220 ALA O CA 1
ATOM 1198 C C . ALA A 1 167 ? -0.007 19.987 -28.880 1.00 77.16 220 ALA O C 1
ATOM 1199 O O . ALA A 1 167 ? 0.945 19.459 -29.451 1.00 85.94 220 ALA O O 1
ATOM 1201 N N . ALA A 1 168 ? -0.885 19.293 -28.158 1.00 71.51 221 ALA O N 1
ATOM 1202 C CA . ALA A 1 168 ? -0.827 17.833 -28.058 1.00 66.39 221 ALA O CA 1
ATOM 1203 C C . ALA A 1 168 ? -1.037 17.157 -29.413 1.00 66.71 221 ALA O C 1
ATOM 1204 O O . ALA A 1 168 ? -0.386 16.166 -29.735 1.00 64.53 221 ALA O O 1
ATOM 1206 N N . GLY A 1 169 ? -1.959 17.696 -30.199 1.00 69.16 222 GLY O N 1
ATOM 1207 C CA . GLY A 1 169 ? -2.229 17.182 -31.525 1.00 70.91 222 GLY O CA 1
ATOM 1208 C C . GLY A 1 169 ? -0.995 17.159 -32.410 1.00 86.31 222 GLY O C 1
ATOM 1209 O O . GLY A 1 169 ? -0.633 16.113 -32.946 1.00 89.52 222 GLY O O 1
ATOM 1210 N N . LEU A 1 170 ? -0.340 18.305 -32.568 1.00 89.27 223 LEU O N 1
ATOM 1211 C CA . LEU A 1 170 ? 0.818 18.370 -33.454 1.00 95.45 223 LEU O CA 1
ATOM 1212 C C . LEU A 1 170 ? 2.087 17.783 -32.831 1.00 97.62 223 LEU O C 1
ATOM 1213 O O . LEU A 1 170 ? 2.964 17.306 -33.545 1.00 98.44 223 LEU O O 1
ATOM 1218 N N . SER A 1 171 ? 2.187 17.810 -31.505 1.00 98.61 224 SER O N 1
ATOM 1219 C CA . SER A 1 171 ? 3.311 17.165 -30.831 1.00 92.44 224 SER O CA 1
ATOM 1220 C C . SER A 1 171 ? 3.294 15.678 -31.146 1.00 91.56 224 SER O C 1
ATOM 1221 O O . SER A 1 171 ? 4.300 14.984 -31.001 1.00 92.27 224 SER O O 1
ATOM 1224 N N . LEU A 1 172 ? 2.131 15.195 -31.564 1.00 90.90 225 LEU O N 1
ATOM 1225 C CA . LEU A 1 172 ? 2.002 13.848 -32.092 1.00 91.18 225 LEU O CA 1
ATOM 1226 C C . LEU A 1 172 ? 1.921 13.975 -33.608 1.00 93.46 225 LEU O C 1
ATOM 1227 O O . LEU A 1 172 ? 2.162 15.051 -34.151 1.00 96.92 225 LEU O O 1
ATOM 1232 N N . GLY A 1 173 ? 1.575 12.899 -34.300 1.00 94.28 226 GLY O N 1
ATOM 1233 C CA . GLY A 1 173 ? 1.637 12.918 -35.751 1.00 101.05 226 GLY O CA 1
ATOM 1234 C C . GLY A 1 173 ? 0.395 13.397 -36.481 1.00 105.42 226 GLY O C 1
ATOM 1235 O O . GLY A 1 173 ? 0.054 12.851 -37.533 1.00 112.37 226 GLY O O 1
ATOM 1236 N N . HIS A 1 174 ? -0.280 14.415 -35.955 1.00 97.02 227 HIS O N 1
ATOM 1237 C CA . HIS A 1 174 ? -1.542 14.831 -36.565 1.00 93.28 227 HIS O CA 1
ATOM 1238 C C . HIS A 1 174 ? -1.392 15.903 -37.636 1.00 103.68 227 HIS O C 1
ATOM 1239 O O . HIS A 1 174 ? -0.835 16.975 -37.391 1.00 105.47 227 HIS O O 1
ATOM 1246 N N . ASN A 1 175 ? -1.915 15.597 -38.820 1.00 109.54 228 ASN O N 1
ATOM 1247 C CA . ASN A 1 175 ? -1.818 16.480 -39.980 1.00 114.09 228 ASN O CA 1
ATOM 1248 C C . ASN A 1 175 ? -2.388 17.881 -39.767 1.00 109.41 228 ASN O C 1
ATOM 1249 O O . ASN A 1 175 ? -1.815 18.859 -40.244 1.00 115.99 228 ASN O O 1
ATOM 1254 N N . ASP A 1 176 ? -3.511 17.986 -39.065 1.00 102.21 229 ASP O N 1
ATOM 1255 C CA . ASP A 1 176 ? -4.005 19.304 -38.663 1.00 100.59 229 ASP O CA 1
ATOM 1256 C C . ASP A 1 176 ? -4.667 19.298 -37.286 1.00 93.84 229 ASP O C 1
ATOM 1257 O O . ASP A 1 176 ? -5.778 18.793 -37.114 1.00 84.40 229 ASP O O 1
ATOM 1262 N N . PRO A 1 177 ? -3.962 19.860 -36.295 1.00 93.69 230 PRO O N 1
ATOM 1263 C CA . PRO A 1 177 ? -4.404 19.962 -34.901 1.00 88.74 230 PRO O CA 1
ATOM 1264 C C . PRO A 1 177 ? -5.831 20.493 -34.757 1.00 87.77 230 PRO O C 1
ATOM 1265 O O . PRO A 1 177 ? -6.605 19.928 -33.983 1.00 91.01 230 PRO O O 1
ATOM 1269 N N . ALA A 1 178 ? -6.176 21.551 -35.487 1.00 81.38 231 ALA O N 1
ATOM 1270 C CA . ALA A 1 178 ? -7.505 22.147 -35.369 1.00 83.76 231 ALA O CA 1
ATOM 1271 C C . ALA A 1 178 ? -8.609 21.109 -35.572 1.00 83.85 231 ALA O C 1
ATOM 1272 O O . ALA A 1 178 ? -9.698 21.240 -35.013 1.00 85.53 231 ALA O O 1
ATOM 1274 N N . ASP A 1 179 ? -8.323 20.075 -36.362 1.00 83.81 232 ASP O N 1
ATOM 1275 C CA . ASP A 1 179 ? -9.302 19.019 -36.628 1.00 81.47 232 ASP O CA 1
ATOM 1276 C C . ASP A 1 179 ? -9.197 17.860 -35.633 1.00 71.97 232 ASP O C 1
ATOM 1277 O O . ASP A 1 179 ? -10.154 17.114 -35.422 1.00 70.47 232 ASP O O 1
ATOM 1282 N N . PHE A 1 180 ? -8.023 17.704 -35.038 1.00 69.33 233 PHE O N 1
ATOM 1283 C CA . PHE A 1 180 ? -7.842 16.776 -33.928 1.00 66.60 233 PHE O CA 1
ATOM 1284 C C . PHE A 1 180 ? -8.701 17.264 -32.751 1.00 62.25 233 PHE O C 1
ATOM 1285 O O . PHE A 1 180 ? -9.435 16.493 -32.131 1.00 64.22 233 PHE O O 1
ATOM 1293 N N . VAL A 1 181 ? -8.638 18.559 -32.478 1.00 58.85 234 VAL O N 1
ATOM 1294 C CA . VAL A 1 181 ? -9.452 19.158 -31.422 1.00 63.89 234 VAL O CA 1
ATOM 1295 C C . VAL A 1 181 ? -10.927 18.787 -31.556 1.00 62.56 234 VAL O C 1
ATOM 1296 O O . VAL A 1 181 ? -11.540 18.283 -30.616 1.00 62.26 234 VAL O O 1
ATOM 1300 N N . ARG A 1 182 ? -11.492 19.033 -32.732 1.00 60.54 235 ARG O N 1
ATOM 1301 C CA . ARG A 1 182 ? -12.907 18.772 -32.962 1.00 55.16 235 ARG O CA 1
ATOM 1302 C C . ARG A 1 182 ? -13.260 17.291 -32.870 1.00 67.08 235 ARG O C 1
ATOM 1303 O O . ARG A 1 182 ? -14.349 16.939 -32.402 1.00 67.80 235 ARG O O 1
ATOM 1311 N N . LYS A 1 183 ? -12.365 16.419 -33.332 1.00 60.98 236 LYS O N 1
ATOM 1312 C CA . LYS A 1 183 ? -12.630 14.994 -33.225 1.00 64.16 236 LYS O CA 1
ATOM 1313 C C . LYS A 1 183 ? -12.652 14.584 -31.757 1.00 54.32 236 LYS O C 1
ATOM 1314 O O . LYS A 1 183 ? -13.550 13.880 -31.304 1.00 59.80 236 LYS O O 1
ATOM 1320 N N . ILE A 1 184 ? -11.645 15.017 -31.017 1.00 46.29 237 ILE O N 1
ATOM 1321 C CA . ILE A 1 184 ? -11.558 14.665 -29.608 1.00 53.52 237 ILE O CA 1
ATOM 1322 C C . ILE A 1 184 ? -12.807 15.187 -28.874 1.00 55.95 237 ILE O C 1
ATOM 1323 O O . ILE A 1 184 ? -13.467 14.453 -28.134 1.00 48.22 237 ILE O O 1
ATOM 1328 N N . ILE A 1 185 ? -13.172 16.440 -29.130 1.00 65.59 238 ILE O N 1
ATOM 1329 C CA . ILE A 1 185 ? -14.369 17.012 -28.515 1.00 55.35 238 ILE O CA 1
ATOM 1330 C C . ILE A 1 185 ? -15.647 16.245 -28.858 1.00 61.22 238 ILE O C 1
ATOM 1331 O O . ILE A 1 185 ? -16.538 16.129 -28.025 1.00 59.64 238 ILE O O 1
ATOM 1336 N N . PHE A 1 186 ? -15.738 15.687 -30.063 1.00 56.44 239 PHE O N 1
ATOM 1337 C CA . PHE A 1 186 ? -16.954 14.970 -30.425 1.00 58.68 239 PHE O CA 1
ATOM 1338 C C . PHE A 1 186 ? -17.047 13.636 -29.713 1.00 66.57 239 PHE O C 1
ATOM 1339 O O . PHE A 1 186 ? -18.109 13.260 -29.214 1.00 66.34 239 PHE O O 1
ATOM 1347 N N . LYS A 1 187 ? -15.933 12.912 -29.693 1.00 65.49 240 LYS O N 1
ATOM 1348 C CA . LYS A 1 187 ? -15.905 11.584 -29.106 1.00 66.26 240 LYS O CA 1
ATOM 1349 C C . LYS A 1 187 ? -15.928 11.700 -27.590 1.00 57.84 240 LYS O C 1
ATOM 1350 O O . LYS A 1 187 ? -16.453 10.827 -26.899 1.00 61.55 240 LYS O O 1
ATOM 1356 N N . ASN A 1 188 ? -15.345 12.785 -27.085 1.00 45.00 241 ASN O N 1
ATOM 1357 C CA . ASN A 1 188 ? -15.207 12.988 -25.646 1.00 44.84 241 ASN O CA 1
ATOM 1358 C C . ASN A 1 188 ? -15.724 14.361 -25.249 1.00 45.99 241 ASN O C 1
ATOM 1359 O O . ASN A 1 188 ? -14.940 15.257 -24.939 1.00 44.24 241 ASN O O 1
ATOM 1364 N N . PRO A 1 189 ? -17.054 14.527 -25.271 1.00 47.86 242 PRO O N 1
ATOM 1365 C CA . PRO A 1 189 ? -17.708 15.806 -24.979 1.00 50.41 242 PRO O CA 1
ATOM 1366 C C . PRO A 1 189 ? -17.195 16.379 -23.672 1.00 55.76 242 PRO O C 1
ATOM 1367 O O . PRO A 1 189 ? -17.298 17.571 -23.476 1.00 52.92 242 PRO O O 1
ATOM 1371 N N . PHE A 1 190 ? -16.648 15.551 -22.789 1.00 50.62 243 PHE O N 1
ATOM 1372 C CA . PHE A 1 190 ? -16.314 16.033 -21.454 1.00 48.91 243 PHE O CA 1
ATOM 1373 C C . PHE A 1 190 ? -14.910 16.599 -21.360 1.00 45.04 243 PHE O C 1
ATOM 1374 O O . PHE A 1 190 ? -14.464 17.002 -20.289 1.00 45.22 243 PHE O O 1
ATOM 1382 N N . ILE A 1 191 ? -14.217 16.636 -22.486 1.00 42.54 244 ILE O N 1
ATOM 1383 C CA . ILE A 1 191 ? -12.797 16.965 -22.470 1.00 41.85 244 ILE O CA 1
ATOM 1384 C C . ILE A 1 191 ? -12.562 18.381 -21.936 1.00 44.16 244 ILE O C 1
ATOM 1385 O O . ILE A 1 191 ? -11.580 18.629 -21.238 1.00 44.48 244 ILE O O 1
ATOM 1390 N N . LEU A 1 192 ? -13.477 19.301 -22.234 1.00 45.82 245 LEU O N 1
ATOM 1391 C CA . LEU A 1 192 ? -13.310 20.709 -21.841 1.00 46.32 245 LEU O CA 1
ATOM 1392 C C . LEU A 1 192 ? -13.599 21.019 -20.380 1.00 47.05 245 LEU O C 1
ATOM 1393 O O . LEU A 1 192 ? -13.372 22.143 -19.931 1.00 51.32 245 LEU O O 1
ATOM 1398 N N . ILE A 1 193 ? -14.110 20.042 -19.633 1.00 45.08 246 ILE O N 1
ATOM 1399 C CA . ILE A 1 193 ? -14.266 20.217 -18.188 1.00 39.65 246 ILE O CA 1
ATOM 1400 C C . ILE A 1 193 ? -13.225 19.427 -17.361 1.00 44.77 246 ILE O C 1
ATOM 1401 O O . ILE A 1 193 ? -13.366 19.279 -16.142 1.00 49.22 246 ILE O O 1
ATOM 1406 N N . GLN A 1 194 ? -12.183 18.932 -18.024 1.00 43.70 247 GLN O N 1
ATOM 1407 C CA . GLN A 1 194 ? -11.042 18.313 -17.336 1.00 48.52 247 GLN O CA 1
ATOM 1408 C C . GLN A 1 194 ? -9.898 19.327 -17.215 1.00 48.98 247 GLN O C 1
ATOM 1409 O O . GLN A 1 194 ? -9.782 20.231 -18.042 1.00 48.65 247 GLN O O 1
ATOM 1415 N N . SER A 1 195 ? -9.052 19.180 -16.201 1.00 48.45 248 SER O N 1
ATOM 1416 C CA . SER A 1 195 ? -7.837 19.992 -16.118 1.00 50.24 248 SER O CA 1
ATOM 1417 C C . SER A 1 195 ? -6.839 19.491 -17.159 1.00 51.21 248 SER O C 1
ATOM 1418 O O . SER A 1 195 ? -6.949 18.367 -17.627 1.00 53.99 248 SER O O 1
ATOM 1421 N N . THR A 1 196 ? -5.882 20.328 -17.542 1.00 45.96 249 THR O N 1
ATOM 1422 C CA . THR A 1 196 ? -4.906 19.936 -18.546 1.00 48.18 249 THR O CA 1
ATOM 1423 C C . THR A 1 196 ? -3.898 19.021 -17.866 1.00 52.33 249 THR O C 1
ATOM 1424 O O . THR A 1 196 ? -3.318 18.141 -18.491 1.00 58.81 249 THR O O 1
ATOM 1428 N N . LYS A 1 197 ? -3.707 19.246 -16.570 1.00 57.20 250 LYS O N 1
ATOM 1429 C CA . LYS A 1 197 ? -2.906 18.368 -15.739 1.00 58.31 250 LYS O CA 1
ATOM 1430 C C . LYS A 1 197 ? -3.419 16.936 -15.846 1.00 57.47 250 LYS O C 1
ATOM 1431 O O . LYS A 1 197 ? -2.657 16.020 -16.138 1.00 59.75 250 LYS O O 1
ATOM 1437 N N . ARG A 1 198 ? -4.715 16.749 -15.619 1.00 53.00 251 ARG O N 1
ATOM 1438 C CA . ARG A 1 198 ? -5.317 15.417 -15.661 1.00 52.70 251 ARG O CA 1
ATOM 1439 C C . ARG A 1 198 ? -5.168 14.762 -17.032 1.00 55.31 251 ARG O C 1
ATOM 1440 O O . ARG A 1 198 ? -4.700 13.624 -17.147 1.00 48.70 251 ARG O O 1
ATOM 1448 N N . VAL A 1 199 ? -5.585 15.475 -18.071 1.00 51.71 252 VAL O N 1
ATOM 1449 C CA . VAL A 1 199 ? -5.536 14.932 -19.421 1.00 49.17 252 VAL O CA 1
ATOM 1450 C C . VAL A 1 199 ? -4.102 14.550 -19.780 1.00 60.11 252 VAL O C 1
ATOM 1451 O O . VAL A 1 199 ? -3.847 13.463 -20.303 1.00 60.35 252 VAL O O 1
ATOM 1455 N N . LYS A 1 200 ? -3.175 15.459 -19.494 1.00 53.21 253 LYS O N 1
ATOM 1456 C CA . LYS A 1 200 ? -1.758 15.247 -19.747 1.00 57.78 253 LYS O CA 1
ATOM 1457 C C . LYS A 1 200 ? -1.285 13.947 -19.093 1.00 57.18 253 LYS O C 1
ATOM 1458 O O . LYS A 1 200 ? -0.608 13.136 -19.719 1.00 53.98 253 LYS O O 1
ATOM 1464 N N . ALA A 1 201 ? -1.653 13.751 -17.832 1.00 52.59 254 ALA O N 1
ATOM 1465 C CA . ALA A 1 201 ? -1.194 12.593 -17.086 1.00 57.52 254 ALA O CA 1
ATOM 1466 C C . ALA A 1 201 ? -1.746 11.318 -17.702 1.00 63.01 254 ALA O C 1
ATOM 1467 O O . ALA A 1 201 ? -1.119 10.258 -17.638 1.00 67.86 254 ALA O O 1
ATOM 1469 N N . ASN A 1 202 ? -2.920 11.418 -18.311 1.00 44.11 255 ASN O N 1
ATOM 1470 C CA . ASN A 1 202 ? -3.527 10.236 -18.892 1.00 52.98 255 ASN O CA 1
ATOM 1471 C C . ASN A 1 202 ? -2.924 9.887 -20.235 1.00 57.62 255 ASN O C 1
ATOM 1472 O O . ASN A 1 202 ? -2.919 8.726 -20.640 1.00 52.88 255 ASN O O 1
ATOM 1477 N N . ILE A 1 203 ? -2.412 10.898 -20.926 1.00 55.87 256 ILE O N 1
ATOM 1478 C CA . ILE A 1 203 ? -1.793 10.667 -22.220 1.00 53.98 256 ILE O CA 1
ATOM 1479 C C . ILE A 1 203 ? -0.441 9.983 -21.993 1.00 53.00 256 ILE O C 1
ATOM 1480 O O . ILE A 1 203 ? -0.101 9.013 -22.662 1.00 56.38 256 ILE O O 1
ATOM 1485 N N . GLU A 1 204 ? 0.314 10.490 -21.027 1.00 46.37 257 GLU O N 1
ATOM 1486 C CA . GLU A 1 204 ? 1.606 9.916 -20.694 1.00 63.06 257 GLU O CA 1
ATOM 1487 C C . GLU A 1 204 ? 1.443 8.496 -20.174 1.00 63.58 257 GLU O C 1
ATOM 1488 O O . GLU A 1 204 ? 2.242 7.621 -20.495 1.00 62.02 257 GLU O O 1
ATOM 1494 N N . PHE A 1 205 ? 0.412 8.270 -19.364 1.00 58.14 258 PHE O N 1
ATOM 1495 C CA . PHE A 1 205 ? 0.123 6.923 -18.897 1.00 54.14 258 PHE O CA 1
ATOM 1496 C C . PHE A 1 205 ? -0.048 5.993 -20.087 1.00 59.11 258 PHE O C 1
ATOM 1497 O O . PHE A 1 205 ? 0.573 4.940 -20.160 1.00 63.61 258 PHE O O 1
ATOM 1505 N N . LEU A 1 206 ? -0.895 6.387 -21.027 1.00 57.33 259 LEU O N 1
ATOM 1506 C CA . LEU A 1 206 ? -1.132 5.559 -22.196 1.00 54.79 259 LEU O CA 1
ATOM 1507 C C . LEU A 1 206 ? 0.153 5.358 -22.987 1.00 60.51 259 LEU O C 1
ATOM 1508 O O . LEU A 1 206 ? 0.432 4.267 -23.472 1.00 54.59 259 LEU O O 1
ATOM 1513 N N . ARG A 1 207 ? 0.929 6.425 -23.121 1.00 60.37 260 ARG O N 1
ATOM 1514 C CA . ARG A 1 207 ? 2.093 6.397 -23.984 1.00 62.89 260 ARG O CA 1
ATOM 1515 C C . ARG A 1 207 ? 3.131 5.453 -23.402 1.00 66.22 260 ARG O C 1
ATOM 1516 O O . ARG A 1 207 ? 3.682 4.614 -24.104 1.00 68.09 260 ARG O O 1
ATOM 1524 N N . SER A 1 208 ? 3.372 5.598 -22.105 1.00 67.86 261 SER O N 1
ATOM 1525 C CA . SER A 1 208 ? 4.361 4.808 -21.393 1.00 69.37 261 SER O CA 1
ATOM 1526 C C . SER A 1 208 ? 3.940 3.356 -21.250 1.00 71.06 261 SER O C 1
ATOM 1527 O O . SER A 1 208 ? 4.730 2.438 -21.489 1.00 70.69 261 SER O O 1
ATOM 1530 N N . THR A 1 209 ? 2.693 3.151 -20.847 1.00 64.67 262 THR O N 1
ATOM 1531 C CA . THR A 1 209 ? 2.239 1.823 -20.465 1.00 62.37 262 THR O CA 1
ATOM 1532 C C . THR A 1 209 ? 2.227 0.837 -21.626 1.00 65.78 262 THR O C 1
ATOM 1533 O O . THR A 1 209 ? 2.486 -0.353 -21.431 1.00 71.29 262 THR O O 1
ATOM 1537 N N . PHE A 1 210 ? 1.948 1.323 -22.832 1.00 67.37 263 PHE O N 1
ATOM 1538 C CA . PHE A 1 210 ? 1.659 0.404 -23.936 1.00 71.41 263 PHE O CA 1
ATOM 1539 C C . PHE A 1 210 ? 2.752 0.215 -24.984 1.00 76.55 263 PHE O C 1
ATOM 1540 O O . PHE A 1 210 ? 3.613 -0.645 -24.817 1.00 102.21 263 PHE O O 1
ATOM 1548 N N . ASN A 1 211 ? 2.717 0.967 -26.072 1.00 79.07 264 ASN O N 1
ATOM 1549 C CA . ASN A 1 211 ? 3.824 0.887 -27.018 1.00 104.85 264 ASN O CA 1
ATOM 1550 C C . ASN A 1 211 ? 4.737 2.118 -26.943 1.00 113.74 264 ASN O C 1
ATOM 1551 O O . ASN A 1 211 ? 5.814 2.040 -26.350 1.00 120.35 264 ASN O O 1
ATOM 1556 N N . LEU A 1 212 ? 4.324 3.251 -27.511 1.00 111.19 265 LEU O N 1
ATOM 1557 C CA . LEU A 1 212 ? 3.080 3.394 -28.258 1.00 99.98 265 LEU O CA 1
ATOM 1558 C C . LEU A 1 212 ? 3.260 4.530 -29.255 1.00 97.21 265 LEU O C 1
ATOM 1559 O O . LEU A 1 212 ? 3.383 5.693 -28.864 1.00 102.73 265 LEU O O 1
ATOM 1564 N N . ASN A 1 213 ? 3.300 4.190 -30.540 1.00 93.92 266 ASN O N 1
ATOM 1565 C CA . ASN A 1 213 ? 3.553 5.184 -31.584 1.00 97.78 266 ASN O CA 1
ATOM 1566 C C . ASN A 1 213 ? 2.439 6.221 -31.712 1.00 101.94 266 ASN O C 1
ATOM 1567 O O . ASN A 1 213 ? 1.264 5.925 -31.485 1.00 106.18 266 ASN O O 1
ATOM 1572 N N . SER A 1 214 ? 2.822 7.438 -32.083 1.00 92.98 267 SER O N 1
ATOM 1573 C CA . SER A 1 214 ? 1.880 8.544 -32.153 1.00 89.42 267 SER O CA 1
ATOM 1574 C C . SER A 1 214 ? 0.630 8.203 -32.954 1.00 88.81 267 SER O C 1
ATOM 1575 O O . SER A 1 214 ? -0.473 8.585 -32.572 1.00 92.03 267 SER O O 1
ATOM 1578 N N . GLU A 1 215 ? 0.789 7.484 -34.059 1.00 86.73 268 GLU O N 1
ATOM 1579 C CA . GLU A 1 215 ? -0.360 7.192 -34.911 1.00 90.25 268 GLU O CA 1
ATOM 1580 C C . GLU A 1 215 ? -1.397 6.323 -34.201 1.00 87.70 268 GLU O C 1
ATOM 1581 O O . GLU A 1 215 ? -2.604 6.529 -34.360 1.00 89.12 268 GLU O O 1
ATOM 1587 N N . GLU A 1 216 ? -0.923 5.361 -33.415 1.00 81.54 269 GLU O N 1
ATOM 1588 C CA . GLU A 1 216 ? -1.810 4.470 -32.670 1.00 80.72 269 GLU O CA 1
ATOM 1589 C C . GLU A 1 216 ? -2.375 5.176 -31.431 1.00 75.97 269 GLU O C 1
ATOM 1590 O O . GLU A 1 216 ? -3.470 4.855 -30.961 1.00 69.19 269 GLU O O 1
ATOM 1596 N N . LEU A 1 217 ? -1.619 6.146 -30.922 1.00 61.01 270 LEU O N 1
ATOM 1597 C CA . LEU A 1 217 ? -2.026 6.945 -29.780 1.00 59.74 270 LEU O CA 1
ATOM 1598 C C . LEU A 1 217 ? -3.183 7.861 -30.181 1.00 69.44 270 LEU O C 1
ATOM 1599 O O . LEU A 1 217 ? -4.190 7.962 -29.478 1.00 70.37 270 LEU O O 1
ATOM 1604 N N . LEU A 1 218 ? -3.022 8.526 -31.321 1.00 68.41 271 LEU O N 1
ATOM 1605 C CA . LEU A 1 218 ? -4.065 9.366 -31.886 1.00 67.82 271 LEU O CA 1
ATOM 1606 C C . LEU A 1 218 ? -5.374 8.604 -32.018 1.00 60.36 271 LEU O C 1
ATOM 1607 O O . LEU A 1 218 ? -6.405 9.039 -31.502 1.00 61.13 271 LEU O O 1
ATOM 1612 N N . VAL A 1 219 ? -5.321 7.468 -32.707 1.00 63.37 272 VAL O N 1
ATOM 1613 C CA . VAL A 1 219 ? -6.506 6.657 -32.948 1.00 62.92 272 VAL O CA 1
ATOM 1614 C C . VAL A 1 219 ? -7.190 6.297 -31.644 1.00 67.72 272 VAL O C 1
ATOM 1615 O O . VAL A 1 219 ? -8.389 6.542 -31.473 1.00 67.21 272 VAL O O 1
ATOM 1619 N N . LEU A 1 220 ? -6.420 5.718 -30.726 1.00 51.45 273 LEU O N 1
ATOM 1620 C CA . LEU A 1 220 ? -6.941 5.331 -29.420 1.00 58.27 273 LEU O CA 1
ATOM 1621 C C . LEU A 1 220 ? -7.662 6.494 -28.732 1.00 54.36 273 LEU O C 1
ATOM 1622 O O . LEU A 1 220 ? -8.772 6.328 -28.213 1.00 55.64 273 LEU O O 1
ATOM 1627 N N . ILE A 1 221 ? -7.005 7.654 -28.741 1.00 46.71 274 ILE O N 1
ATOM 1628 C CA . ILE A 1 221 ? -7.462 8.890 -28.103 1.00 61.81 274 ILE O CA 1
ATOM 1629 C C . ILE A 1 221 ? -8.751 9.459 -28.692 1.00 61.16 274 ILE O C 1
ATOM 1630 O O . ILE A 1 221 ? -9.577 10.030 -27.970 1.00 63.35 274 ILE O O 1
ATOM 1635 N N . CYS A 1 222 ? -8.897 9.343 -30.009 1.00 53.86 275 CYS O N 1
ATOM 1636 C CA . CYS A 1 222 ? -10.054 9.892 -30.709 1.00 55.09 275 CYS O CA 1
ATOM 1637 C C . CYS A 1 222 ? -11.078 8.815 -30.976 1.00 66.13 275 CYS O C 1
ATOM 1638 O O . CYS A 1 222 ? -12.086 9.052 -31.640 1.00 75.64 275 CYS O O 1
ATOM 1641 N N . GLY A 1 223 ? -10.817 7.627 -30.451 1.00 65.08 276 GLY O N 1
ATOM 1642 C CA . GLY A 1 223 ? -11.683 6.501 -30.701 1.00 62.92 276 GLY O CA 1
ATOM 1643 C C . GLY A 1 223 ? -12.040 5.826 -29.402 1.00 64.51 276 GLY O C 1
ATOM 1644 O O . GLY A 1 223 ? -12.506 6.486 -28.475 1.00 54.93 276 GLY O O 1
ATOM 1645 N N . PRO A 1 224 ? -11.780 4.511 -29.323 1.00 61.66 277 PRO O N 1
ATOM 1646 C CA . PRO A 1 224 ? -12.198 3.605 -28.246 1.00 62.95 277 PRO O CA 1
ATOM 1647 C C . PRO A 1 224 ? -11.693 4.028 -26.863 1.00 59.51 277 PRO O C 1
ATOM 1648 O O . PRO A 1 224 ? -12.381 3.781 -25.872 1.00 57.03 277 PRO O O 1
ATOM 1652 N N . GLY A 1 225 ? -10.522 4.657 -26.801 1.00 49.47 278 GLY O N 1
ATOM 1653 C CA . GLY A 1 225 ? -9.937 5.038 -25.523 1.00 50.97 278 GLY O CA 1
ATOM 1654 C C . GLY A 1 225 ? -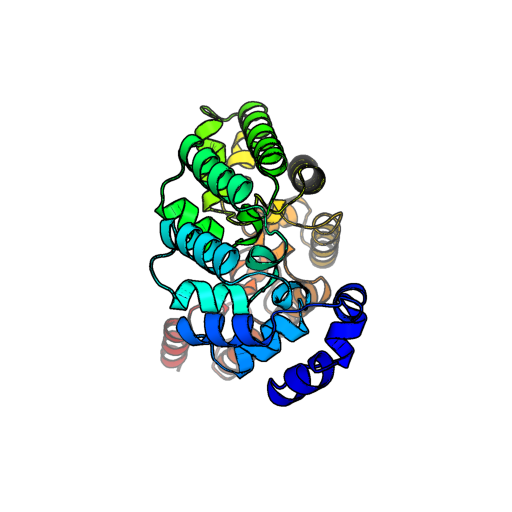10.133 6.490 -25.120 1.00 61.29 278 GLY O C 1
ATOM 1655 O O . GLY A 1 225 ? -9.515 6.970 -24.156 1.00 53.45 278 GLY O O 1
ATOM 1656 N N . ALA A 1 226 ? -11.000 7.189 -25.851 1.00 47.70 279 ALA O N 1
ATOM 1657 C CA . ALA A 1 226 ? -11.181 8.627 -25.676 1.00 49.82 279 ALA O CA 1
ATOM 1658 C C . ALA A 1 226 ? -11.371 9.064 -24.220 1.00 41.48 279 ALA O C 1
ATOM 1659 O O . ALA A 1 226 ? -10.713 9.993 -23.749 1.00 41.50 279 ALA O O 1
ATOM 1661 N N . GLU A 1 227 ? -12.268 8.408 -23.499 1.00 39.42 280 GLU O N 1
ATOM 1662 C CA . GLU A 1 227 ? -12.590 8.882 -22.152 1.00 41.09 280 GLU O CA 1
ATOM 1663 C C . GLU A 1 227 ? -11.553 8.522 -21.093 1.00 46.53 280 GLU O C 1
ATOM 1664 O O . GLU A 1 227 ? -11.618 9.035 -19.977 1.00 45.85 280 GLU O O 1
ATOM 1670 N N . ILE A 1 228 ? -10.575 7.685 -21.447 1.00 43.61 281 ILE O N 1
ATOM 1671 C CA . ILE A 1 228 ? -9.439 7.479 -20.560 1.00 42.19 281 ILE O CA 1
ATOM 1672 C C . ILE A 1 228 ? -8.835 8.816 -20.177 1.00 40.11 281 ILE O C 1
ATOM 1673 O O . ILE A 1 228 ? -8.376 9.002 -19.044 1.00 45.82 281 ILE O O 1
ATOM 1678 N N . LEU A 1 229 ? -8.833 9.761 -21.114 1.00 42.93 282 LEU O N 1
ATOM 1679 C CA . LEU A 1 229 ? -8.229 11.069 -20.832 1.00 49.22 282 LEU O CA 1
ATOM 1680 C C . LEU A 1 229 ? -8.934 11.856 -19.727 1.00 40.70 282 LEU O C 1
ATOM 1681 O O . LEU A 1 229 ? -8.366 12.810 -19.189 1.00 49.42 282 LEU O O 1
ATOM 1686 N N . ASP A 1 230 ? -10.152 11.451 -19.372 1.00 38.11 283 ASP O N 1
ATOM 1687 C CA . ASP A 1 230 ? -10.913 12.155 -18.321 1.00 43.22 283 ASP O CA 1
ATOM 1688 C C . ASP A 1 230 ? -10.733 11.536 -16.946 1.00 53.13 283 ASP O C 1
ATOM 1689 O O . ASP A 1 230 ? -11.267 12.029 -15.952 1.00 49.15 283 ASP O O 1
ATOM 1694 N N . LEU A 1 231 ? -9.995 10.436 -16.907 1.00 43.84 284 LEU O N 1
ATOM 1695 C CA . LEU A 1 231 ? -9.770 9.688 -15.684 1.00 42.65 284 LEU O CA 1
ATOM 1696 C C . LEU A 1 231 ? -8.956 10.471 -14.660 1.00 45.57 284 LEU O C 1
ATOM 1697 O O . LEU A 1 231 ? -7.912 11.040 -14.981 1.00 50.54 284 LEU O O 1
ATOM 1702 N N . SER A 1 232 ? -9.444 10.500 -13.422 1.00 41.30 285 SER O N 1
ATOM 1703 C CA . SER A 1 232 ? -8.774 11.243 -12.370 1.00 47.52 285 SER O CA 1
ATOM 1704 C C . SER A 1 232 ? -7.406 10.628 -12.052 1.00 59.28 285 SER O C 1
ATOM 1705 O O . SER A 1 232 ? -7.087 9.515 -12.471 1.00 45.80 285 SER O O 1
ATOM 1708 N N . ASN A 1 233 ? -6.617 11.385 -11.304 1.00 56.21 286 ASN O N 1
ATOM 1709 C CA . ASN A 1 233 ? -5.240 11.052 -10.986 1.00 60.65 286 ASN O CA 1
ATOM 1710 C C . ASN A 1 233 ? -5.005 9.619 -10.516 1.00 58.36 286 ASN O C 1
ATOM 1711 O O . ASN A 1 233 ? -5.582 9.168 -9.519 1.00 46.79 286 ASN O O 1
ATOM 1716 N N . ASP A 1 234 ? -4.149 8.906 -11.243 1.00 54.01 287 ASP O N 1
ATOM 1717 C CA . ASP A 1 234 ? -3.719 7.579 -10.828 1.00 46.75 287 ASP O CA 1
ATOM 1718 C C . ASP A 1 234 ? -4.801 6.520 -10.992 1.00 56.62 287 ASP O C 1
ATOM 1719 O O . ASP A 1 234 ? -4.555 5.340 -10.754 1.00 53.11 287 ASP O O 1
ATOM 1724 N N . TYR A 1 235 ? -6.005 6.915 -11.386 1.00 49.70 288 TYR O N 1
ATOM 1725 C CA . TYR A 1 235 ? -7.046 5.905 -11.509 1.00 53.50 288 TYR O CA 1
ATOM 1726 C C . TYR A 1 235 ? -6.795 4.901 -12.630 1.00 57.57 288 TYR O C 1
ATOM 1727 O O . TYR A 1 235 ? -7.112 3.718 -12.487 1.00 52.43 288 TYR O O 1
ATOM 1736 N N . ALA A 1 236 ? -6.261 5.368 -13.754 1.00 49.30 289 ALA O N 1
ATOM 1737 C CA . ALA A 1 236 ? -6.038 4.469 -14.880 1.00 51.32 289 ALA O CA 1
ATOM 1738 C C . ALA A 1 236 ? -4.859 3.536 -14.599 1.00 47.71 289 ALA O C 1
ATOM 1739 O O . ALA A 1 236 ? -4.913 2.342 -14.905 1.00 44.01 289 ALA O O 1
ATOM 1741 N N . ARG A 1 237 ? -3.804 4.089 -14.016 1.00 45.26 290 ARG O N 1
ATOM 1742 C CA . ARG A 1 237 ? -2.629 3.302 -13.694 1.00 55.28 290 ARG O CA 1
ATOM 1743 C C . ARG A 1 237 ? -3.028 2.209 -12.731 1.00 59.31 290 ARG O C 1
ATOM 1744 O O . ARG A 1 237 ? -2.669 1.049 -12.908 1.00 67.03 290 ARG O O 1
ATOM 1752 N N . ARG A 1 238 ? -3.787 2.590 -11.713 1.00 51.67 291 ARG O N 1
ATOM 1753 C CA . ARG A 1 238 ? -4.217 1.643 -10.704 1.00 59.51 291 ARG O CA 1
ATOM 1754 C C . ARG A 1 238 ? -5.139 0.577 -11.291 1.00 58.68 291 ARG O C 1
ATOM 1755 O O . ARG A 1 238 ? -5.007 -0.603 -10.975 1.00 52.59 291 ARG O O 1
ATOM 1763 N N . SER A 1 239 ? -6.063 0.975 -12.156 1.00 54.43 292 SER O N 1
ATOM 1764 C CA A SER A 1 239 ? -6.980 0.012 -12.761 0.50 47.83 292 SER O CA 1
ATOM 1765 C CA B SER A 1 239 ? -6.982 0.015 -12.751 0.50 47.78 292 SER O CA 1
ATOM 1766 C C . SER A 1 239 ? -6.231 -0.985 -13.631 1.00 57.82 292 SER O C 1
ATOM 1767 O O . SER A 1 239 ? -6.506 -2.189 -13.598 1.00 44.99 292 SER O O 1
ATOM 1772 N N . TYR A 1 240 ? -5.292 -0.475 -14.420 1.00 55.93 293 TYR O N 1
ATOM 1773 C CA . TYR A 1 240 ? -4.523 -1.324 -15.306 1.00 56.14 293 TYR O CA 1
ATOM 1774 C C . TYR A 1 240 ? -3.702 -2.328 -14.500 1.00 54.47 293 TYR O C 1
ATOM 1775 O O . TYR A 1 240 ? -3.663 -3.511 -14.825 1.00 54.16 293 TYR O O 1
ATOM 1784 N N . ALA A 1 241 ? -3.065 -1.850 -13.438 1.00 53.46 294 ALA O N 1
ATOM 1785 C CA . ALA A 1 241 ? -2.262 -2.715 -12.589 1.00 57.66 294 ALA O CA 1
ATOM 1786 C C . ALA A 1 241 ? -3.102 -3.853 -12.022 1.00 54.54 294 ALA O C 1
ATOM 1787 O O . ALA A 1 241 ? -2.627 -4.980 -11.897 1.00 55.15 294 ALA O O 1
ATOM 1789 N N . ASN A 1 242 ? -4.358 -3.584 -11.690 1.00 50.56 295 ASN O N 1
ATOM 1790 C CA . ASN A 1 242 ? -5.209 -4.676 -11.223 1.00 58.93 295 ASN O CA 1
ATOM 1791 C C . ASN A 1 242 ? -5.550 -5.654 -12.332 1.00 54.14 295 ASN O C 1
ATOM 1792 O O . ASN A 1 242 ? -5.593 -6.864 -12.114 1.00 56.41 295 ASN O O 1
ATOM 1797 N N . ILE A 1 243 ? -5.824 -5.128 -13.519 1.00 44.76 296 ILE O N 1
ATOM 1798 C CA . ILE A 1 243 ? -6.165 -5.992 -14.634 1.00 45.78 296 ILE O CA 1
ATOM 1799 C C . ILE A 1 243 ? -4.992 -6.923 -14.927 1.00 51.62 296 ILE O C 1
ATOM 1800 O O . ILE A 1 243 ? -5.170 -8.104 -15.214 1.00 49.91 296 ILE O O 1
ATOM 1805 N N . LYS A 1 244 ? -3.795 -6.355 -14.849 1.00 51.74 297 LYS O N 1
ATOM 1806 C CA . LYS A 1 244 ? -2.564 -7.036 -15.198 1.00 55.72 297 LYS O CA 1
ATOM 1807 C C . LYS A 1 244 ? -2.358 -8.180 -14.209 1.00 53.75 297 LYS O C 1
ATOM 1808 O O . LYS A 1 244 ? -2.217 -9.335 -14.604 1.00 61.46 297 LYS O O 1
ATOM 1814 N N . GLU A 1 245 ? -2.386 -7.850 -12.922 1.00 46.69 298 GLU O N 1
ATOM 1815 C CA . GLU A 1 245 ? -2.289 -8.845 -11.866 1.00 58.45 298 GLU O CA 1
ATOM 1816 C C . GLU A 1 245 ? -3.329 -9.958 -12.012 1.00 64.34 298 GLU O C 1
ATOM 1817 O O . GLU A 1 245 ? -2.978 -11.141 -12.080 1.00 69.53 298 GLU O O 1
ATOM 1823 N N . LYS A 1 246 ? -4.603 -9.584 -12.065 1.00 50.29 299 LYS O N 1
ATOM 1824 C CA . LYS A 1 246 ? -5.664 -10.571 -12.233 1.00 47.50 299 LYS O CA 1
ATOM 1825 C C . LYS A 1 246 ? -5.425 -11.489 -13.421 1.00 60.68 299 LYS O C 1
ATOM 1826 O O . LYS A 1 246 ? -5.657 -12.692 -13.329 1.00 63.44 299 LYS O O 1
ATOM 1832 N N . LEU A 1 247 ? -5.004 -10.927 -14.551 1.00 53.28 300 LEU O N 1
ATOM 1833 C CA . LEU A 1 247 ? -4.883 -11.740 -15.750 1.00 49.10 300 LEU O CA 1
ATOM 1834 C C . LEU A 1 247 ? -3.613 -12.589 -15.657 1.00 52.89 300 LEU O C 1
ATOM 1835 O O . LEU A 1 247 ? -3.581 -13.723 -16.131 1.00 53.55 300 LEU O O 1
ATOM 1840 N N . PHE A 1 248 ? -2.584 -12.029 -15.029 1.00 50.49 301 PHE O N 1
ATOM 1841 C CA . PHE A 1 248 ? -1.329 -12.733 -14.817 1.00 53.04 301 PHE O CA 1
ATOM 1842 C C . PHE A 1 248 ? -1.570 -13.992 -14.004 1.00 59.20 301 PHE O C 1
ATOM 1843 O O . PHE A 1 248 ? -1.105 -15.068 -14.364 1.00 56.02 301 PHE O O 1
ATOM 1851 N N . SER A 1 249 ? -2.297 -13.844 -12.904 1.00 56.23 302 SER O N 1
ATOM 1852 C CA . SER A 1 249 ? -2.585 -14.964 -12.021 1.00 60.64 302 SER O CA 1
ATOM 1853 C C . SER A 1 249 ? -3.346 -16.038 -12.760 1.00 65.74 302 SER O C 1
ATOM 1854 O O . SER A 1 249 ? -3.541 -17.138 -12.244 1.00 73.75 302 SER O O 1
ATOM 1857 N N . LEU A 1 250 ? -3.780 -15.715 -13.970 1.00 60.21 303 LEU O N 1
ATOM 1858 C CA . LEU A 1 250 ? -4.612 -16.632 -14.735 1.00 55.54 303 LEU O CA 1
ATOM 1859 C C . LEU A 1 250 ? -3.882 -17.190 -15.944 1.00 52.42 303 LEU O C 1
ATOM 1860 O O . LEU A 1 250 ? -4.470 -17.905 -16.756 1.00 63.28 303 LEU O O 1
ATOM 1865 N N . GLY A 1 251 ? -2.602 -16.862 -16.067 1.00 54.38 304 GLY O N 1
ATOM 1866 C CA . GLY A 1 251 ? -1.778 -17.447 -17.114 1.00 51.54 304 GLY O CA 1
ATOM 1867 C C . GLY A 1 251 ? -1.702 -16.649 -18.404 1.00 61.45 304 GLY O C 1
ATOM 1868 O O . GLY A 1 251 ? -1.303 -17.185 -19.447 1.00 60.00 304 GLY O O 1
ATOM 1869 N N . CYS A 1 252 ? -2.090 -15.375 -18.337 1.00 56.25 305 CYS O N 1
ATOM 1870 C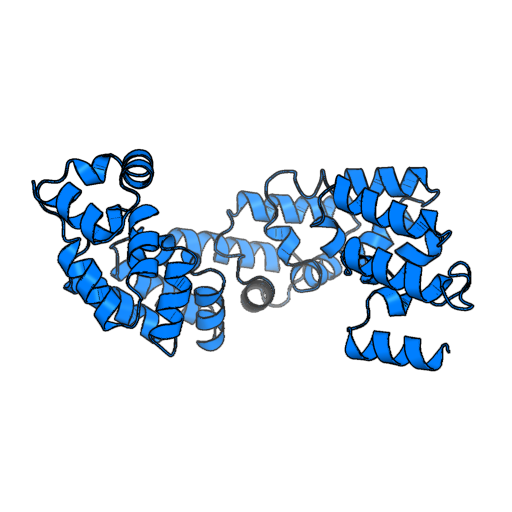 CA . CYS A 1 252 ? -1.989 -14.473 -19.480 1.00 54.06 305 CYS O CA 1
ATOM 1871 C C . CYS A 1 252 ? -0.647 -13.753 -19.448 1.00 50.51 305 CYS O C 1
ATOM 1872 O O . CYS A 1 252 ? -0.253 -13.215 -18.419 1.00 53.76 305 CYS O O 1
ATOM 1875 N N . THR A 1 253 ? 0.053 -13.721 -20.574 1.00 57.31 306 THR O N 1
ATOM 1876 C CA . THR A 1 253 ? 1.307 -12.979 -20.649 1.00 52.91 306 THR O CA 1
ATOM 1877 C C . THR A 1 253 ? 1.035 -11.476 -20.700 1.00 64.27 306 THR O C 1
ATOM 1878 O O . THR A 1 253 ? -0.111 -11.057 -20.857 1.00 56.08 306 THR O O 1
ATOM 1882 N N . GLU A 1 254 ? 2.091 -10.673 -20.574 1.00 66.40 307 GLU O N 1
ATOM 1883 C CA . GLU A 1 254 ? 1.953 -9.227 -20.611 1.00 62.60 307 GLU O CA 1
ATOM 1884 C C . GLU A 1 254 ? 1.450 -8.749 -21.976 1.00 70.95 307 GLU O C 1
ATOM 1885 O O . GLU A 1 254 ? 0.577 -7.872 -22.061 1.00 65.57 307 GLU O O 1
ATOM 1891 N N . GLU A 1 255 ? 1.994 -9.326 -23.042 1.00 69.01 308 GLU O N 1
ATOM 1892 C CA . GLU A 1 255 ? 1.543 -8.982 -24.388 1.00 67.65 308 GLU O CA 1
ATOM 1893 C C . GLU A 1 255 ? 0.061 -9.293 -24.577 1.00 62.68 308 GLU O C 1
ATOM 1894 O O . GLU A 1 255 ? -0.638 -8.564 -25.276 1.00 66.01 308 GLU O O 1
ATOM 1900 N N . GLU A 1 256 ? -0.417 -10.381 -23.973 1.00 59.04 309 GLU O N 1
ATOM 1901 C CA . GLU A 1 256 ? -1.837 -10.713 -24.058 1.00 51.54 309 GLU O CA 1
ATOM 1902 C C . GLU A 1 256 ? -2.702 -9.681 -23.329 1.00 57.30 309 GLU O C 1
ATOM 1903 O O . GLU A 1 256 ? -3.750 -9.262 -23.832 1.00 56.74 309 GLU O O 1
ATOM 1909 N N . VAL A 1 257 ? -2.248 -9.279 -22.144 1.00 58.51 310 VAL O N 1
ATOM 1910 C CA . VAL A 1 257 ? -2.942 -8.289 -21.333 1.00 56.93 310 VAL O CA 1
ATOM 1911 C C . VAL A 1 257 ? -3.028 -6.967 -22.090 1.00 60.54 310 VAL O C 1
ATOM 1912 O O . VAL A 1 257 ? -4.087 -6.330 -22.148 1.00 51.88 310 VAL O O 1
ATOM 1916 N N . GLN A 1 258 ? -1.909 -6.560 -22.676 1.00 58.44 311 GLN O N 1
ATOM 1917 C CA . GLN A 1 258 ? -1.872 -5.314 -23.421 1.00 61.41 311 GLN O CA 1
ATOM 1918 C C . GLN A 1 258 ? -2.842 -5.377 -24.580 1.00 58.36 311 GLN O C 1
ATOM 1919 O O . GLN A 1 258 ? -3.704 -4.515 -24.729 1.00 51.08 311 GLN O O 1
ATOM 1925 N N . LYS A 1 259 ? -2.692 -6.404 -25.401 1.00 52.22 312 LYS O N 1
ATOM 1926 C CA . LYS A 1 259 ? -3.605 -6.632 -26.514 1.00 56.54 312 LYS O CA 1
ATOM 1927 C C . LYS A 1 259 ? -5.059 -6.584 -26.051 1.00 56.40 312 LYS O C 1
ATOM 1928 O O . LYS A 1 259 ? -5.904 -5.989 -26.709 1.00 57.73 312 LYS O O 1
ATOM 1934 N N . PHE A 1 260 ? -5.347 -7.215 -24.919 1.00 56.80 313 PHE O N 1
ATOM 1935 C CA . PHE A 1 260 ? -6.711 -7.282 -24.407 1.00 54.05 313 PHE O CA 1
ATOM 1936 C C . PHE A 1 260 ? -7.248 -5.885 -24.092 1.00 55.07 313 PHE O C 1
ATOM 1937 O O . PHE A 1 260 ? -8.293 -5.495 -24.597 1.00 45.23 313 PHE O O 1
ATOM 1945 N N . VAL A 1 261 ? -6.518 -5.144 -23.267 1.00 50.74 314 VAL O N 1
ATOM 1946 C CA . VAL A 1 261 ? -6.941 -3.824 -22.847 1.00 51.53 314 VAL O CA 1
ATOM 1947 C C . VAL A 1 261 ? -7.076 -2.852 -24.019 1.00 57.45 314 VAL O C 1
ATOM 1948 O O . VAL A 1 261 ? -8.027 -2.081 -24.072 1.00 60.70 314 VAL O O 1
ATOM 1952 N N . LEU A 1 262 ? -6.130 -2.891 -24.956 1.00 49.79 315 LEU O N 1
ATOM 1953 C CA . LEU A 1 262 ? -6.191 -2.014 -26.116 1.00 52.20 315 LEU O CA 1
ATOM 1954 C C . LEU A 1 262 ? -7.336 -2.385 -27.045 1.00 54.93 315 LEU O C 1
ATOM 1955 O O . LEU A 1 262 ? -7.878 -1.526 -27.728 1.00 58.56 315 LEU O O 1
ATOM 1960 N N . SER A 1 263 ? -7.713 -3.656 -27.084 1.00 47.77 316 SER O N 1
ATOM 1961 C CA . SER A 1 263 ? -8.844 -4.022 -27.925 1.00 49.19 316 SER O CA 1
ATOM 1962 C C . SER A 1 263 ? -10.157 -3.600 -27.267 1.00 53.46 316 SER O C 1
ATOM 1963 O O . SER A 1 263 ? -11.219 -3.704 -27.878 1.00 55.19 316 SER O O 1
ATOM 1966 N N . TYR A 1 264 ? -10.083 -3.142 -26.020 1.00 47.60 317 TYR O N 1
ATOM 1967 C CA . TYR A 1 264 ? -11.296 -2.916 -25.235 1.00 60.29 317 TYR O CA 1
ATOM 1968 C C . TYR A 1 264 ? -11.037 -2.041 -24.006 1.00 53.54 317 TYR O C 1
ATOM 1969 O O . TYR A 1 264 ? -11.175 -2.496 -22.869 1.00 52.21 317 TYR O O 1
ATOM 1978 N N . PRO A 1 265 ? -10.647 -0.776 -24.229 1.00 47.40 318 PRO O N 1
ATOM 1979 C CA . PRO A 1 265 ? -10.222 0.092 -23.116 1.00 45.74 318 PRO O CA 1
ATOM 1980 C C . PRO A 1 265 ? -11.311 0.341 -22.067 1.00 43.50 318 PRO O C 1
ATOM 1981 O O . PRO A 1 265 ? -10.990 0.629 -20.914 1.00 48.57 318 PRO O O 1
ATOM 1985 N N . ASP A 1 266 ? -12.577 0.211 -22.452 1.00 44.25 319 ASP O N 1
ATOM 1986 C CA . ASP A 1 266 ? -13.679 0.338 -21.495 1.00 44.90 319 ASP O CA 1
ATOM 1987 C C . ASP A 1 266 ? -13.450 -0.480 -20.213 1.00 48.25 319 ASP O C 1
ATOM 1988 O O . ASP A 1 266 ? -13.922 -0.112 -19.133 1.00 46.91 319 ASP O O 1
ATOM 1993 N N . VAL A 1 267 ? -12.718 -1.586 -20.311 1.00 43.07 320 VAL O N 1
ATOM 1994 C CA . VAL A 1 267 ? -12.462 -2.407 -19.114 1.00 34.32 320 VAL O CA 1
ATOM 1995 C C . VAL A 1 267 ? -11.805 -1.590 -17.990 1.00 37.37 320 VAL O C 1
ATOM 1996 O O . VAL A 1 267 ? -11.989 -1.859 -16.803 1.00 45.96 320 VAL O O 1
ATOM 2000 N N . ILE A 1 268 ? -11.029 -0.584 -18.366 1.00 37.51 321 ILE O N 1
ATOM 2001 C CA . ILE A 1 268 ? -10.373 0.267 -17.374 1.00 36.16 321 ILE O CA 1
ATOM 2002 C C 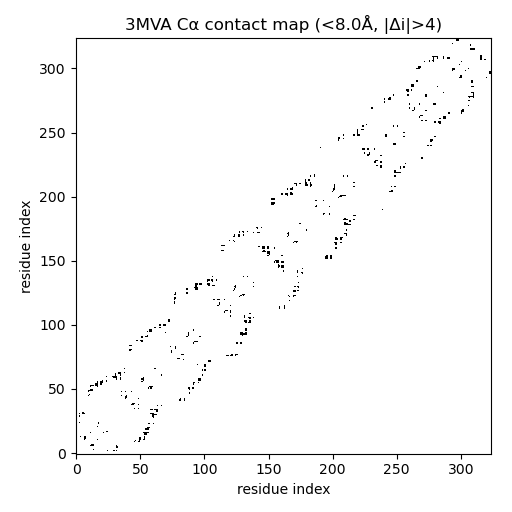. ILE A 1 268 ? -11.391 1.013 -16.479 1.00 46.31 321 ILE O C 1
ATOM 2003 O O . ILE A 1 268 ? -11.080 1.410 -15.360 1.00 48.19 321 ILE O O 1
ATOM 2008 N N . PHE A 1 269 ? -12.607 1.214 -16.975 1.00 45.61 322 PHE O N 1
ATOM 2009 C CA . PHE A 1 269 ? -13.590 2.005 -16.225 1.00 50.77 322 PHE O CA 1
ATOM 2010 C C . PHE A 1 269 ? -14.217 1.233 -15.081 1.00 56.39 322 PHE O C 1
ATOM 2011 O O . PHE A 1 269 ? -14.704 1.826 -14.121 1.00 67.30 322 PHE O O 1
ATOM 2019 N N . LEU A 1 270 ? -14.223 -0.089 -15.194 1.00 53.63 323 LEU O N 1
ATOM 2020 C CA . LEU A 1 270 ? -14.728 -0.953 -14.131 1.00 48.62 323 LEU O CA 1
ATOM 2021 C C . LEU A 1 270 ? -13.920 -0.776 -12.843 1.00 48.57 323 LEU O C 1
ATOM 2022 O O . LEU A 1 270 ? -12.702 -0.583 -12.883 1.00 46.40 323 LEU O O 1
ATOM 2027 N N . ALA A 1 271 ? -14.591 -0.852 -11.698 1.00 50.49 324 ALA O N 1
ATOM 2028 C CA . ALA A 1 271 ? -13.881 -0.947 -10.425 1.00 49.51 324 ALA O CA 1
ATOM 2029 C C . ALA A 1 271 ? -13.147 -2.291 -10.345 1.00 53.53 324 ALA O C 1
ATOM 2030 O O . ALA A 1 271 ? -13.533 -3.273 -10.994 1.00 51.70 324 ALA O O 1
ATOM 2032 N N . GLU A 1 272 ? -12.081 -2.332 -9.558 1.00 59.12 325 GLU O N 1
ATOM 2033 C CA . GLU A 1 272 ? -11.282 -3.546 -9.429 1.00 61.79 325 GLU O CA 1
ATOM 2034 C C . GLU A 1 272 ? -12.147 -4.750 -9.094 1.00 55.74 325 GLU O C 1
ATOM 2035 O O . GLU A 1 272 ? -12.105 -5.775 -9.779 1.00 62.26 325 GLU O O 1
ATOM 2041 N N . LYS A 1 273 ? -12.935 -4.615 -8.040 1.00 57.63 326 LYS O N 1
ATOM 2042 C CA . LYS A 1 273 ? -13.769 -5.707 -7.578 1.00 64.95 326 LYS O CA 1
ATOM 2043 C C . LYS A 1 273 ? -14.759 -6.129 -8.646 1.00 61.76 326 LYS O C 1
ATOM 2044 O O . LYS A 1 273 ? -15.070 -7.309 -8.765 1.00 63.46 326 LYS O O 1
ATOM 2050 N N . LYS A 1 274 ? -15.267 -5.167 -9.416 1.00 53.25 327 LYS O N 1
ATOM 2051 C CA . LYS A 1 274 ? -16.271 -5.481 -10.433 1.00 52.38 327 LYS O CA 1
ATOM 2052 C C . LYS A 1 274 ? -15.644 -6.242 -11.579 1.00 46.00 327 LYS O C 1
ATOM 2053 O O . LYS A 1 274 ? -16.233 -7.187 -12.111 1.00 50.04 327 LYS O O 1
ATOM 2059 N N . PHE A 1 275 ? -14.456 -5.803 -11.982 1.00 44.55 328 PHE O N 1
ATOM 2060 C CA . PHE A 1 275 ? -13.722 -6.494 -13.019 1.00 54.60 328 PHE O CA 1
ATOM 2061 C C . PHE A 1 275 ? -13.459 -7.928 -12.555 1.00 55.90 328 PHE O C 1
ATOM 2062 O O . PHE A 1 275 ? -13.815 -8.888 -13.237 1.00 57.46 328 PHE O O 1
ATOM 2070 N N . ASN A 1 276 ? -12.857 -8.054 -11.373 1.00 53.64 329 ASN O N 1
ATOM 2071 C CA . ASN A 1 276 ? -12.500 -9.359 -10.821 1.00 58.58 329 ASN O CA 1
ATOM 2072 C C . ASN A 1 276 ? -13.727 -10.250 -10.697 1.00 53.95 329 ASN O C 1
ATOM 2073 O O . ASN A 1 276 ? -13.736 -11.385 -11.176 1.00 59.24 329 ASN O O 1
ATOM 2078 N N . ASP A 1 277 ? -14.767 -9.716 -10.067 1.00 51.79 330 ASP O N 1
ATOM 2079 C CA . ASP A 1 277 ? -16.007 -10.453 -9.880 1.00 54.23 330 ASP O CA 1
ATOM 2080 C C . ASP A 1 277 ? -16.591 -10.940 -11.198 1.00 61.57 330 ASP O C 1
ATOM 2081 O O . ASP A 1 277 ? -17.175 -12.020 -11.258 1.00 63.91 330 ASP O O 1
ATOM 2086 N N . LYS A 1 278 ? -16.434 -10.144 -12.253 1.00 57.03 331 LYS O N 1
ATOM 2087 C CA . LYS A 1 278 ? -17.017 -10.484 -13.544 1.00 49.42 331 LYS O CA 1
ATOM 2088 C C . LYS A 1 278 ? -16.221 -11.603 -14.212 1.00 48.37 331 LYS O C 1
ATOM 2089 O O . LYS A 1 278 ? -16.775 -12.477 -14.869 1.00 50.40 331 LYS O O 1
ATOM 2095 N N . ILE A 1 279 ? -14.907 -11.548 -14.076 1.00 49.72 332 ILE O N 1
ATOM 2096 C CA . ILE A 1 279 ? -14.072 -12.616 -14.589 1.00 51.73 332 ILE O CA 1
ATOM 2097 C C . ILE A 1 279 ? -14.442 -13.901 -13.854 1.00 57.01 332 ILE O C 1
ATOM 2098 O O . ILE A 1 279 ? -14.701 -14.923 -14.480 1.00 64.50 332 ILE O O 1
ATOM 2103 N N . ASP A 1 280 ? -14.498 -13.829 -12.525 1.00 56.07 333 ASP O N 1
ATOM 2104 C CA . ASP A 1 280 ? -14.767 -15.006 -11.695 1.00 55.31 333 ASP O CA 1
ATOM 2105 C C . ASP A 1 280 ? -16.140 -15.609 -11.983 1.00 57.62 333 ASP O C 1
ATOM 2106 O O . ASP A 1 280 ? -16.287 -16.826 -12.013 1.00 61.15 333 ASP O O 1
ATOM 2111 N N . CYS A 1 281 ? -17.148 -14.769 -12.199 1.00 59.48 334 CYS O N 1
ATOM 2112 C CA . CYS A 1 281 ? -18.495 -15.288 -12.405 1.00 54.76 334 CYS O CA 1
ATOM 2113 C C . CYS A 1 281 ? -18.575 -16.054 -13.720 1.00 61.52 334 CYS O C 1
ATOM 2114 O O . CYS A 1 281 ? -19.386 -16.962 -13.874 1.00 70.46 334 CYS O O 1
ATOM 2117 N N . LEU A 1 282 ? -17.718 -15.697 -14.666 1.00 61.89 335 LEU O N 1
ATOM 2118 C CA . LEU A 1 282 ? -17.673 -16.408 -15.932 1.00 61.52 335 LEU O CA 1
ATOM 2119 C C . LEU A 1 282 ? -16.931 -17.732 -15.786 1.00 63.71 335 LEU O C 1
ATOM 2120 O O . LEU A 1 282 ? -17.374 -18.772 -16.280 1.00 60.13 335 LEU O O 1
ATOM 2125 N N . MET A 1 283 ? -15.796 -17.686 -15.103 1.00 61.37 336 MET O N 1
ATOM 2126 C CA . MET A 1 283 ? -14.909 -18.842 -15.048 1.00 68.84 336 MET O CA 1
ATOM 2127 C C . MET A 1 283 ? -15.409 -19.916 -14.088 1.00 71.24 336 MET O C 1
ATOM 2128 O O . MET A 1 283 ? -15.033 -21.078 -14.202 1.00 70.07 336 MET O O 1
ATOM 2133 N N . GLU A 1 284 ? -16.247 -19.521 -13.139 1.00 74.96 337 GLU O N 1
ATOM 2134 C CA . GLU A 1 284 ? -16.848 -20.477 -12.223 1.00 76.85 337 GLU O CA 1
ATOM 2135 C C . GLU A 1 284 ? -17.783 -21.375 -13.003 1.00 76.01 337 GLU O C 1
ATOM 2136 O O . GLU A 1 284 ? -18.088 -22.486 -12.581 1.00 82.67 337 GLU O O 1
ATOM 2142 N N . GLU A 1 285 ? -18.242 -20.880 -14.147 1.00 74.01 338 GLU O N 1
ATOM 2143 C CA . GLU A 1 285 ? -19.067 -21.675 -15.048 1.00 69.84 338 GLU O CA 1
ATOM 2144 C C . GLU A 1 285 ? -18.189 -22.325 -16.091 1.00 68.38 338 GLU O C 1
ATOM 2145 O O . GLU A 1 285 ? -18.673 -22.816 -17.110 1.00 77.26 338 GLU O O 1
ATOM 2151 N N . ASN A 1 286 ? -16.888 -22.309 -15.824 1.00 68.84 339 ASN O N 1
ATOM 2152 C CA . ASN A 1 286 ? -15.908 -23.033 -16.628 1.00 79.38 339 ASN O CA 1
ATOM 2153 C C . ASN A 1 286 ? -15.654 -22.463 -18.021 1.00 76.73 339 ASN O C 1
ATOM 2154 O O . ASN A 1 286 ? -15.197 -23.169 -18.921 1.00 74.25 339 ASN O O 1
ATOM 2159 N N . ILE A 1 287 ? -15.948 -21.179 -18.185 1.00 72.25 340 ILE O N 1
ATOM 2160 C CA . ILE A 1 287 ? -15.508 -20.445 -19.357 1.00 70.45 340 ILE O CA 1
ATOM 2161 C C . ILE A 1 287 ? -14.032 -20.121 -19.147 1.00 67.50 340 ILE O C 1
ATOM 2162 O O . ILE A 1 287 ? -13.638 -19.714 -18.055 1.00 67.71 340 ILE O O 1
ATOM 2167 N N . SER A 1 288 ? -13.212 -20.318 -20.173 1.00 59.78 341 SER O N 1
ATOM 2168 C CA . SER A 1 288 ? -11.776 -20.086 -20.033 1.00 65.69 341 SER O CA 1
ATOM 2169 C C . SER A 1 288 ? -11.423 -18.609 -20.116 1.00 67.32 341 SER O C 1
ATOM 2170 O O . SER A 1 288 ? -12.116 -17.844 -20.777 1.00 74.46 341 SER O O 1
ATOM 2173 N N . ILE A 1 289 ? -10.338 -18.218 -19.450 1.00 61.11 342 ILE O N 1
ATOM 2174 C CA . ILE A 1 289 ? -9.815 -16.859 -19.549 1.00 63.88 342 ILE O CA 1
ATOM 2175 C C . ILE A 1 289 ? -9.488 -16.521 -21.002 1.00 65.99 342 ILE O C 1
ATOM 2176 O O . ILE A 1 289 ? -9.612 -15.372 -21.427 1.00 65.08 342 ILE O O 1
ATOM 2181 N N . SER A 1 290 ? -9.087 -17.529 -21.769 1.00 53.35 343 SER O N 1
ATOM 2182 C CA . SER A 1 290 ? -8.780 -17.324 -23.174 1.00 56.49 343 SER O CA 1
ATOM 2183 C C . SER A 1 290 ? -10.038 -16.912 -23.940 1.00 64.46 343 SER O C 1
ATOM 2184 O O . SER A 1 290 ? -9.993 -16.036 -24.810 1.00 60.24 343 SER O O 1
ATOM 2187 N N . GLN A 1 291 ? -11.154 -17.556 -23.616 1.00 59.47 344 GLN O N 1
ATOM 2188 C CA . GLN A 1 291 ? -12.435 -17.253 -24.244 1.00 64.91 344 GLN O CA 1
ATOM 2189 C C . GLN A 1 291 ? -12.852 -15.823 -23.925 1.00 64.51 344 GLN O C 1
ATOM 2190 O O . GLN A 1 291 ? -13.395 -15.102 -24.764 1.00 67.88 344 GLN O O 1
ATOM 2196 N N . ILE A 1 292 ? -12.601 -15.433 -22.687 1.00 58.22 345 ILE O N 1
ATOM 2197 C CA . ILE A 1 292 ? -12.987 -14.124 -22.195 1.00 57.40 345 ILE O CA 1
ATOM 2198 C C . ILE A 1 292 ? -12.231 -13.019 -22.930 1.00 57.45 345 ILE O C 1
ATOM 2199 O O . ILE A 1 292 ? -12.852 -12.151 -23.528 1.00 57.73 345 ILE O O 1
ATOM 2204 N N . ILE A 1 293 ? -10.901 -13.074 -22.933 1.00 49.00 346 ILE O N 1
ATOM 2205 C CA . ILE A 1 293 ? -10.118 -11.966 -23.467 1.00 55.08 346 ILE O CA 1
ATOM 2206 C C . ILE A 1 293 ? -10.092 -11.897 -24.986 1.00 62.79 346 ILE O C 1
ATOM 2207 O O . ILE A 1 293 ? -9.661 -10.892 -25.559 1.00 66.83 346 ILE O O 1
ATOM 2212 N N . GLU A 1 294 ? -10.567 -12.953 -25.637 1.00 60.74 347 GLU O N 1
ATOM 2213 C CA . GLU A 1 294 ? -10.685 -12.949 -27.091 1.00 61.94 347 GLU O CA 1
ATOM 2214 C C . GLU A 1 294 ? -12.064 -12.439 -27.502 1.00 65.79 347 GLU O C 1
ATOM 2215 O O . GLU A 1 294 ? -12.305 -12.109 -28.669 1.00 65.43 347 GLU O O 1
ATOM 2221 N N . ASN A 1 295 ? -12.964 -12.375 -26.527 1.00 61.30 348 ASN O N 1
ATOM 2222 C CA . ASN A 1 295 ? -14.307 -11.857 -26.738 1.00 61.47 348 ASN O CA 1
ATOM 2223 C C . ASN A 1 295 ? -14.635 -10.813 -25.669 1.00 54.23 348 ASN O C 1
ATOM 2224 O O . ASN A 1 295 ? -15.571 -10.972 -24.887 1.00 56.05 348 ASN O O 1
ATOM 2229 N N . PRO A 1 296 ? -13.859 -9.724 -25.647 1.00 58.75 349 PRO O N 1
ATOM 2230 C CA . PRO A 1 296 ? -13.866 -8.759 -24.545 1.00 53.23 349 PRO O CA 1
ATOM 2231 C C . PRO A 1 296 ? -15.245 -8.154 -24.295 1.00 56.16 349 PRO O C 1
ATOM 2232 O O . PRO A 1 296 ? -15.558 -7.785 -23.161 1.00 50.80 349 PRO O O 1
ATOM 2236 N N . ARG A 1 297 ? -16.060 -8.043 -25.336 1.00 53.33 350 ARG O N 1
ATOM 2237 C CA . ARG A 1 297 ? -17.369 -7.414 -25.170 1.00 56.49 350 ARG O CA 1
ATOM 2238 C C . ARG A 1 297 ? -18.253 -8.147 -24.162 1.00 65.91 350 ARG O C 1
ATOM 2239 O O . ARG A 1 297 ? -19.188 -7.554 -23.622 1.00 62.87 350 ARG O O 1
ATOM 2247 N N . VAL A 1 298 ? -17.973 -9.425 -23.898 1.00 58.60 351 VAL O N 1
ATOM 2248 C CA . VAL A 1 298 ? -18.756 -10.120 -22.880 1.00 52.17 351 VAL O CA 1
ATOM 2249 C C . VAL A 1 298 ? -18.666 -9.336 -21.582 1.00 48.52 351 VAL O C 1
ATOM 2250 O O . VAL A 1 298 ? -19.576 -9.397 -20.762 1.00 57.47 351 VAL O O 1
ATOM 2254 N N . LEU A 1 299 ? -17.575 -8.586 -21.400 1.00 46.41 352 LEU O N 1
ATOM 2255 C CA . LEU A 1 299 ? -17.392 -7.778 -20.188 1.00 48.57 352 LEU O CA 1
ATOM 2256 C C . LEU A 1 299 ? -18.294 -6.536 -20.138 1.00 56.02 352 LEU O C 1
ATOM 2257 O O . LEU A 1 299 ? -18.286 -5.785 -19.152 1.00 52.52 352 LEU O O 1
ATOM 2262 N N . ASP A 1 300 ? -19.070 -6.325 -21.197 1.00 58.44 353 ASP O N 1
ATOM 2263 C CA . ASP A 1 300 ? -20.047 -5.235 -21.220 1.00 61.64 353 ASP O CA 1
ATOM 2264 C C . ASP A 1 300 ? -21.261 -5.553 -20.348 1.00 58.08 353 ASP O C 1
ATOM 2265 O O . ASP A 1 300 ? -21.727 -4.700 -19.598 1.00 66.81 353 ASP O O 1
ATOM 2270 N N . SER A 1 301 ? -21.759 -6.784 -20.437 1.00 54.25 354 SER O N 1
ATOM 2271 C CA . SER A 1 301 ? -22.927 -7.191 -19.660 1.00 55.75 354 SER O CA 1
ATOM 2272 C C . SER A 1 301 ? -22.630 -7.129 -18.169 1.00 52.99 354 SER O C 1
ATOM 2273 O O . SER A 1 301 ? -21.504 -7.394 -17.748 1.00 53.93 354 SER O O 1
ATOM 2276 N N . SER A 1 302 ? -23.640 -6.775 -17.377 1.00 47.72 355 SER O N 1
ATOM 2277 C CA . SER A 1 302 ? -23.492 -6.680 -15.929 1.00 55.26 355 SER O CA 1
ATOM 2278 C C . SER A 1 302 ? -23.333 -8.078 -15.353 1.00 59.04 355 SER O C 1
ATOM 2279 O O . SER A 1 302 ? -23.623 -9.065 -16.025 1.00 55.24 355 SER O O 1
ATOM 2282 N N . ILE A 1 303 ? -22.881 -8.167 -14.107 1.00 62.44 356 ILE O N 1
ATOM 2283 C CA . ILE A 1 303 ? -22.715 -9.471 -13.477 1.00 60.03 356 ILE O CA 1
ATOM 2284 C C . ILE A 1 303 ? -24.061 -10.191 -13.364 1.00 59.70 356 ILE O C 1
ATOM 2285 O O . ILE A 1 303 ? -24.143 -11.405 -13.546 1.00 67.33 356 ILE O O 1
ATOM 2290 N N . SER A 1 304 ? -25.113 -9.429 -13.073 1.00 53.50 357 SER O N 1
ATOM 2291 C CA . SER A 1 304 ? -26.470 -9.970 -12.996 1.00 59.15 357 SER O CA 1
ATOM 2292 C C . SER A 1 304 ? -26.910 -10.565 -14.330 1.00 62.97 357 SER O C 1
ATOM 2293 O O . SER A 1 304 ? -27.420 -11.683 -14.389 1.00 62.59 357 SER O O 1
ATOM 2296 N N . THR A 1 305 ? -26.723 -9.798 -15.398 1.00 59.93 358 THR O N 1
ATOM 2297 C CA . THR A 1 305 ? -27.092 -10.244 -16.736 1.00 58.88 358 THR O CA 1
ATOM 2298 C C . THR A 1 305 ? -26.291 -11.464 -17.159 1.00 52.68 358 THR O C 1
ATOM 2299 O O . THR A 1 305 ? -26.837 -12.411 -17.728 1.00 62.36 358 THR O O 1
ATOM 2303 N N . LEU A 1 306 ? -24.996 -11.459 -16.873 1.00 50.20 359 LEU O N 1
ATOM 2304 C CA . LEU A 1 306 ? -24.172 -12.628 -17.202 1.00 56.56 359 LEU O CA 1
ATOM 2305 C C . LEU A 1 306 ? -24.637 -13.874 -16.441 1.00 62.24 359 LEU O C 1
ATOM 2306 O O . LEU A 1 306 ? -24.783 -14.949 -17.011 1.00 62.37 359 LEU O O 1
ATOM 2311 N N . LYS A 1 307 ? -24.867 -13.721 -15.144 1.00 64.29 360 LYS O N 1
ATOM 2312 C CA . LYS A 1 307 ? -25.319 -14.839 -14.329 1.00 71.12 360 LYS O CA 1
ATOM 2313 C C . LYS A 1 307 ? -26.678 -15.338 -14.806 1.00 67.80 360 LYS O C 1
ATOM 2314 O O . LYS A 1 307 ? -26.863 -16.531 -15.021 1.00 60.81 360 LYS O O 1
ATOM 2320 N N . SER A 1 308 ? -27.617 -14.415 -14.989 1.00 65.27 361 SER O N 1
ATOM 2321 C CA . SER A 1 308 ? -28.931 -14.744 -15.532 1.00 66.16 361 SER O CA 1
ATOM 2322 C C . SER A 1 308 ? -28.839 -15.606 -16.795 1.00 72.67 361 SER O C 1
ATOM 2323 O O . SER A 1 308 ? -29.450 -16.672 -16.876 1.00 80.48 361 SER O O 1
ATOM 2326 N N . ARG A 1 309 ? -28.065 -15.151 -17.774 1.00 68.34 362 ARG O N 1
ATOM 2327 C CA . ARG A 1 309 ? -27.959 -15.852 -19.053 1.00 63.84 362 ARG O CA 1
ATOM 2328 C C . ARG A 1 309 ? -27.210 -17.167 -18.925 1.00 67.15 362 ARG O C 1
ATOM 2329 O O . ARG A 1 309 ? -27.505 -18.139 -19.627 1.00 67.61 362 ARG O O 1
ATOM 2337 N N . ILE A 1 310 ? -26.214 -17.192 -18.050 1.00 68.69 363 ILE O N 1
ATOM 2338 C CA . ILE A 1 310 ? -25.442 -18.407 -17.855 1.00 72.76 363 ILE O CA 1
ATOM 2339 C C . ILE A 1 310 ? -26.334 -19.503 -17.287 1.00 72.47 363 ILE O C 1
ATOM 2340 O O . ILE A 1 310 ? -26.254 -20.650 -17.713 1.00 72.34 363 ILE O O 1
ATOM 2345 N N . LYS A 1 311 ? -27.195 -19.143 -16.339 1.00 74.24 364 LYS O N 1
ATOM 2346 C CA . LYS A 1 311 ? -28.144 -20.104 -15.801 1.00 81.04 364 LYS O CA 1
ATOM 2347 C C . LYS A 1 311 ? -29.011 -20.686 -16.905 1.00 84.85 364 LYS O C 1
ATOM 2348 O O . LYS A 1 311 ? -29.144 -21.900 -17.016 1.00 95.85 364 LYS O O 1
ATOM 2354 N N . GLU A 1 312 ? -29.600 -19.816 -17.721 1.00 78.47 365 GLU O N 1
ATOM 2355 C CA . GLU A 1 312 ? -30.488 -20.249 -18.791 1.00 71.42 365 GLU O CA 1
ATOM 2356 C C . GLU A 1 312 ? -29.764 -21.132 -19.794 1.00 77.50 365 GLU O C 1
ATOM 2357 O O . GLU A 1 312 ? -30.329 -22.101 -20.301 1.00 81.02 365 GLU O O 1
ATOM 2363 N N . LEU A 1 313 ? -28.513 -20.801 -20.089 1.00 77.96 366 LEU O N 1
ATOM 2364 C CA . LEU A 1 313 ? -27.767 -21.566 -21.081 1.00 78.98 366 LEU O CA 1
ATOM 2365 C C . LEU A 1 313 ? -27.407 -22.950 -20.555 1.00 83.86 366 LEU O C 1
ATOM 2366 O O . LEU A 1 313 ? -27.594 -23.953 -21.243 1.00 90.22 366 LEU O O 1
ATOM 2371 N N . VAL A 1 314 ? -26.888 -23.008 -19.334 1.00 84.99 367 VAL O N 1
ATOM 2372 C CA . VAL A 1 314 ? -26.560 -24.293 -18.737 1.00 89.61 367 VAL O CA 1
ATOM 2373 C C . VAL A 1 314 ? -27.847 -25.045 -18.430 1.00 87.80 367 VAL O C 1
ATOM 2374 O O . VAL A 1 314 ? -27.911 -26.260 -18.574 1.00 86.09 367 VAL O O 1
ATOM 2378 N N . ASN A 1 315 ? -28.871 -24.304 -18.017 1.00 93.87 368 ASN O N 1
ATOM 2379 C CA . ASN A 1 315 ? -30.206 -24.852 -17.826 1.00 96.90 368 ASN O CA 1
ATOM 2380 C C . ASN A 1 315 ? -30.674 -25.526 -19.111 1.00 92.04 368 ASN O C 1
ATOM 2381 O O . ASN A 1 315 ? -31.635 -26.293 -19.117 1.00 91.69 368 ASN O O 1
ATOM 2386 N N . ALA A 1 316 ? -29.986 -25.221 -20.204 1.00 89.69 369 ALA O N 1
ATOM 2387 C CA . ALA A 1 316 ? -30.194 -25.922 -21.461 1.00 89.86 369 ALA O CA 1
ATOM 2388 C C . ALA A 1 316 ? -28.990 -26.826 -21.717 1.00 95.90 369 ALA O C 1
ATOM 2389 O O . ALA A 1 316 ? -28.178 -27.050 -20.821 1.00 102.61 369 ALA O O 1
ATOM 2391 N N . GLY A 1 317 ? -28.865 -27.339 -22.934 1.00 93.23 370 GLY O N 1
ATOM 2392 C CA . GLY A 1 317 ? -27.817 -28.301 -23.227 1.00 103.39 370 GLY O CA 1
ATOM 2393 C C . GLY A 1 317 ? -26.404 -27.746 -23.190 1.00 107.14 370 GLY O C 1
ATOM 2394 O O . GLY A 1 317 ? -25.431 -28.506 -23.217 1.00 105.87 370 GLY O O 1
ATOM 2395 N N . CYS A 1 318 ? -26.290 -26.423 -23.113 1.00 103.26 371 CYS O N 1
ATOM 2396 C CA . CYS A 1 318 ? -25.008 -25.745 -23.297 1.00 96.17 371 CYS O CA 1
ATOM 2397 C C . CYS A 1 318 ? -23.965 -26.094 -22.244 1.00 92.50 371 CYS O C 1
ATOM 2398 O O . CYS A 1 318 ? -24.280 -26.226 -21.061 1.00 89.26 371 CYS O O 1
ATOM 2401 N N . ASN A 1 319 ? -22.719 -26.236 -22.687 1.00 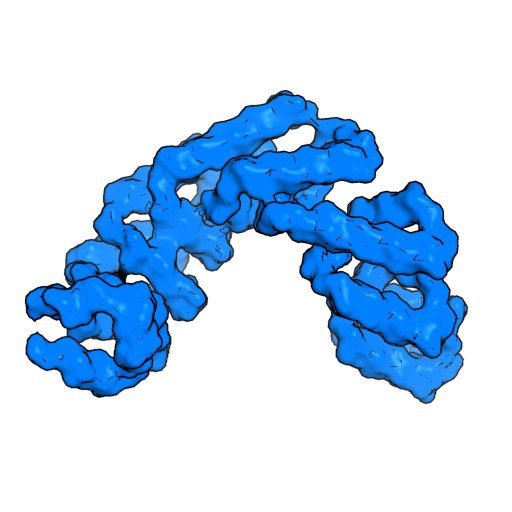95.86 372 ASN O N 1
ATOM 2402 C CA . ASN A 1 319 ? -21.619 -26.525 -21.776 1.00 106.19 372 ASN O CA 1
ATOM 2403 C C . ASN A 1 319 ? -20.781 -25.290 -21.448 1.00 113.50 372 ASN O C 1
ATOM 2404 O O . ASN A 1 319 ? -20.071 -25.267 -20.442 1.00 124.11 372 ASN O O 1
ATOM 2409 N N . LEU A 1 320 ? -20.858 -24.273 -22.303 1.00 103.15 373 LEU O N 1
ATOM 2410 C CA . LEU A 1 320 ? -20.176 -23.000 -22.060 1.00 92.93 373 LEU O CA 1
ATOM 2411 C C . LEU A 1 320 ? -18.666 -23.069 -22.275 1.00 89.40 373 LEU O C 1
ATOM 2412 O O . LEU A 1 320 ? -18.045 -22.084 -22.688 1.00 72.86 373 LEU O O 1
ATOM 2417 N N . SER A 1 321 ? -18.079 -24.228 -21.989 1.00 86.33 374 SER O N 1
ATOM 2418 C CA . SER A 1 321 ? -16.647 -24.427 -22.171 1.00 81.44 374 SER O CA 1
ATOM 2419 C C . SER A 1 321 ? -16.277 -24.434 -23.649 1.00 75.46 374 SER O C 1
ATOM 2420 O O . SER A 1 321 ? -15.161 -24.071 -24.022 1.00 72.94 374 SER O O 1
ATOM 2423 N N . THR A 1 322 ? -17.222 -24.840 -24.489 1.00 81.23 375 THR O N 1
ATOM 2424 C CA . THR A 1 322 ? -16.969 -24.975 -25.918 1.00 81.60 375 THR O CA 1
ATOM 2425 C C . THR A 1 322 ? -17.915 -24.114 -26.733 1.00 76.89 375 THR O C 1
ATOM 2426 O O . THR A 1 322 ? -17.790 -24.023 -27.955 1.00 74.35 375 THR O O 1
ATOM 2430 N N . LEU A 1 323 ? -18.876 -23.502 -26.052 1.00 72.55 376 LEU O N 1
ATOM 2431 C CA . LEU A 1 323 ? -19.831 -22.614 -26.705 1.00 78.54 376 LEU O CA 1
ATOM 2432 C C . LEU A 1 323 ? -19.176 -21.306 -27.154 1.00 83.39 376 LEU O C 1
ATOM 2433 O O . LEU A 1 323 ? -18.229 -20.824 -26.528 1.00 82.59 376 LEU O O 1
ATOM 2438 N N . ASN A 1 324 ? -19.681 -20.735 -28.242 1.00 83.28 377 ASN O N 1
ATOM 2439 C CA . ASN A 1 324 ? -19.307 -19.381 -28.623 1.00 73.87 377 ASN O CA 1
ATOM 2440 C C . ASN A 1 324 ? -20.023 -18.382 -27.728 1.00 68.44 377 ASN O C 1
ATOM 2441 O O . ASN A 1 324 ? -21.217 -18.140 -27.894 1.00 72.59 377 ASN O O 1
ATOM 2446 N N . ILE A 1 325 ? -19.282 -17.793 -26.793 1.00 65.42 378 ILE O N 1
ATOM 2447 C CA . ILE A 1 325 ? -19.875 -17.001 -25.718 1.00 61.35 378 ILE O CA 1
ATOM 2448 C C . ILE A 1 325 ? -20.241 -15.558 -26.083 1.00 59.55 378 ILE O C 1
ATOM 2449 O O . ILE A 1 325 ? -20.654 -14.790 -25.220 1.00 60.46 378 ILE O O 1
ATOM 2454 N N . THR A 1 326 ? -20.099 -15.187 -27.350 1.00 63.48 379 THR O N 1
ATOM 2455 C CA . THR A 1 326 ? -20.402 -13.814 -27.742 1.00 63.08 379 THR O CA 1
ATOM 2456 C C . THR A 1 326 ? -21.825 -13.436 -27.366 1.00 60.64 379 THR O C 1
ATOM 2457 O O . THR A 1 326 ? -22.106 -12.274 -27.087 1.00 54.62 379 THR O O 1
ATOM 2461 N N . LEU A 1 327 ? -22.720 -14.422 -27.348 1.00 56.27 380 LEU O N 1
ATOM 2462 C CA . LEU A 1 327 ? -24.134 -14.157 -27.103 1.00 57.87 380 LEU O CA 1
ATOM 2463 C C . LEU A 1 327 ? -24.347 -13.562 -25.725 1.00 57.85 380 LEU O C 1
ATOM 2464 O O . LEU A 1 327 ? -25.363 -12.909 -25.455 1.00 59.49 380 LEU O O 1
ATOM 2469 N N . LEU A 1 328 ? -23.383 -13.789 -24.846 1.00 54.48 381 LEU O N 1
ATOM 2470 C CA . LEU A 1 328 ? -23.499 -13.303 -23.487 1.00 56.81 381 LEU O CA 1
ATOM 2471 C C . LEU A 1 328 ? -23.680 -11.789 -23.455 1.00 64.61 381 LEU O C 1
ATOM 2472 O O . LEU A 1 328 ? -24.240 -11.252 -22.505 1.00 68.24 381 LEU O O 1
ATOM 2477 N N . SER A 1 329 ? -23.219 -11.102 -24.499 1.00 59.45 382 SER O N 1
ATOM 2478 C CA . SER A 1 329 ? -23.263 -9.637 -24.508 1.00 67.04 382 SER O CA 1
ATOM 2479 C C . SER A 1 329 ? -24.191 -9.068 -25.583 1.00 63.69 382 SER O C 1
ATOM 2480 O O . SER A 1 329 ? -24.185 -7.868 -25.844 1.00 61.76 382 SER O O 1
ATOM 2483 N N . TRP A 1 330 ? -24.978 -9.929 -26.214 1.00 56.53 383 TRP O N 1
ATOM 2484 C CA . TRP A 1 330 ? -25.903 -9.482 -27.246 1.00 54.24 383 TRP O CA 1
ATOM 2485 C C . TRP A 1 330 ? -27.082 -8.762 -26.622 1.00 53.41 383 TRP O C 1
ATOM 2486 O O . TRP A 1 330 ? -27.375 -8.938 -25.438 1.00 61.59 383 TRP O O 1
ATOM 2497 N N . SER A 1 331 ? -27.755 -7.951 -27.425 1.00 53.76 384 SER O N 1
ATOM 2498 C CA . SER A 1 331 ? -28.998 -7.307 -27.019 1.00 56.39 384 SER O CA 1
ATOM 2499 C C . SER A 1 331 ? -30.007 -8.346 -26.534 1.00 59.53 384 SER O C 1
ATOM 2500 O O . SER A 1 331 ? -29.959 -9.504 -26.948 1.00 61.48 384 SER O O 1
ATOM 2503 N N . LYS A 1 332 ? -30.913 -7.930 -25.655 1.00 63.60 385 LYS O N 1
ATOM 2504 C CA . LYS A 1 332 ? -31.988 -8.802 -25.195 1.00 73.41 385 LYS O CA 1
ATOM 2505 C C . LYS A 1 332 ? -32.621 -9.496 -26.387 1.00 78.83 385 LYS O C 1
ATOM 2506 O O . LYS A 1 332 ? -32.696 -10.724 -26.426 1.00 79.02 385 LYS O O 1
ATOM 2512 N N . LYS A 1 333 ? -33.068 -8.701 -27.358 1.00 76.79 386 LYS O N 1
ATOM 2513 C CA . LYS A 1 333 ? -33.732 -9.227 -28.546 1.00 80.14 386 LYS O CA 1
ATOM 2514 C C . LYS A 1 333 ? -32.951 -10.357 -29.196 1.00 77.44 386 LYS O C 1
ATOM 2515 O O . LYS A 1 333 ? -33.484 -11.442 -29.430 1.00 83.13 386 LYS O O 1
ATOM 2521 N N . ARG A 1 334 ? -31.684 -10.102 -29.496 1.00 73.36 387 ARG O N 1
ATOM 2522 C CA . ARG A 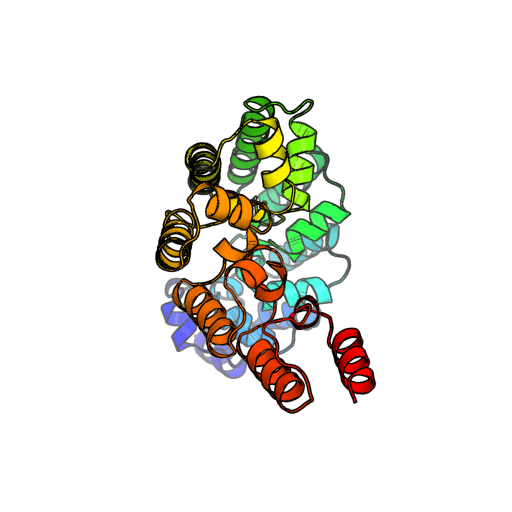1 334 ? -30.873 -11.079 -30.216 1.00 68.58 387 ARG O CA 1
ATOM 2523 C C . ARG A 1 334 ? -30.491 -12.267 -29.344 1.00 69.04 387 ARG O C 1
ATOM 2524 O O . ARG A 1 334 ? -30.410 -13.398 -29.820 1.00 69.98 387 ARG O O 1
ATOM 2532 N N . TYR A 1 335 ? -30.247 -12.008 -28.066 1.00 64.00 388 TYR O N 1
ATOM 2533 C CA . TYR A 1 335 ? -29.930 -13.083 -27.147 1.00 66.05 388 TYR O CA 1
ATOM 2534 C C . TYR A 1 335 ? -31.132 -13.997 -26.965 1.00 71.12 388 TYR O C 1
ATOM 2535 O O . TYR A 1 335 ? -31.037 -15.203 -27.163 1.00 67.87 388 TYR O O 1
ATOM 2544 N N . GLU A 1 336 ? -32.263 -13.410 -26.584 1.00 78.83 389 GLU O N 1
ATOM 2545 C CA . GLU A 1 336 ? -33.478 -14.177 -26.324 1.00 82.18 389 GLU O CA 1
ATOM 2546 C C . GLU A 1 336 ? -33.884 -15.031 -27.518 1.00 79.92 389 GLU O C 1
ATOM 2547 O O . GLU A 1 336 ? -34.462 -16.099 -27.350 1.00 85.04 389 GLU O O 1
ATOM 2553 N N . ALA A 1 337 ? -33.565 -14.568 -28.723 1.00 79.83 390 ALA O N 1
ATOM 2554 C CA . ALA A 1 337 ? -33.868 -15.327 -29.932 1.00 77.89 390 ALA O CA 1
ATOM 2555 C C . ALA A 1 337 ? -32.989 -16.562 -30.032 1.00 75.38 390 ALA O C 1
ATOM 2556 O O . ALA A 1 337 ? -33.479 -17.666 -30.258 1.00 77.78 390 ALA O O 1
ATOM 2558 N N . LYS A 1 338 ? -31.685 -16.365 -29.877 1.00 76.59 391 LYS O N 1
ATOM 2559 C CA . LYS A 1 338 ? -30.729 -17.461 -29.964 1.00 81.02 391 LYS O CA 1
ATOM 2560 C C . LYS A 1 338 ? -31.027 -18.500 -28.888 1.00 83.57 391 LYS O C 1
ATOM 2561 O O . LYS A 1 338 ? -30.802 -19.696 -29.083 1.00 88.42 391 LYS O O 1
ATOM 2567 N N . LEU A 1 339 ? -31.549 -18.035 -27.759 1.00 78.08 392 LEU O N 1
ATOM 2568 C CA . LEU A 1 339 ? -31.865 -18.917 -26.637 1.00 79.36 392 LEU O CA 1
ATOM 2569 C C . LEU A 1 339 ? -33.037 -19.837 -26.962 1.00 84.81 392 LEU O C 1
ATOM 2570 O O . LEU A 1 339 ? -33.005 -21.025 -26.646 1.00 85.01 392 LEU O O 1
ATOM 2575 N N . LYS A 1 340 ? -34.073 -19.276 -27.582 1.00 91.12 393 LYS O N 1
ATOM 2576 C CA . LYS A 1 340 ? -35.199 -20.070 -28.060 1.00 97.46 393 LYS O CA 1
ATOM 2577 C C . LYS A 1 340 ? -34.713 -21.159 -29.002 1.00 96.04 393 LYS O C 1
ATOM 2578 O O . LYS A 1 340 ? -34.998 -22.337 -28.796 1.00 101.10 393 LYS O O 1
ATOM 2584 N N . LYS A 1 341 ? -33.976 -20.762 -30.035 1.00 90.31 394 LYS O N 1
ATOM 2585 C CA . LYS A 1 341 ? -33.436 -21.728 -30.984 1.00 100.57 394 LYS O CA 1
ATOM 2586 C C . LYS A 1 341 ? -32.683 -22.834 -30.258 1.00 102.97 394 LYS O C 1
ATOM 2587 O O . LYS A 1 341 ? -32.769 -24.003 -30.636 1.00 109.59 394 LYS O O 1
ATOM 2593 N N . LEU A 1 342 ? -31.956 -22.465 -29.209 1.00 96.71 395 LEU O N 1
ATOM 2594 C CA . LEU A 1 342 ? -31.156 -23.433 -28.468 1.00 98.10 395 LEU O CA 1
ATOM 2595 C C . LEU A 1 342 ? -32.020 -24.442 -27.717 1.00 98.10 395 LEU O C 1
ATOM 2596 O O . LEU A 1 342 ? -31.512 -25.241 -26.936 1.00 94.36 395 LEU O O 1
ATOM 2601 N N . SER A 1 343 ? -33.326 -24.405 -27.962 1.00 106.46 396 SER O N 1
ATOM 2602 C CA . SER A 1 343 ? -34.245 -25.375 -27.374 1.00 112.23 396 SER O CA 1
ATOM 2603 C C . SER A 1 343 ? -35.470 -25.604 -28.261 1.00 111.84 396 SER O C 1
ATOM 2604 O O . SER A 1 343 ? -35.386 -26.256 -29.305 1.00 108.74 396 SER O O 1
#